Protein AF-0000000083550683 (afdb_homodimer)

Structure (mmCIF, N/CA/C/O backbone):
data_AF-0000000083550683-model_v1
#
loop_
_entity.id
_entity.type
_entity.pdbx_description
1 polymer Antitoxin
#
loop_
_atom_site.group_PDB
_atom_site.id
_atom_site.type_symbol
_atom_site.label_atom_id
_atom_site.label_alt_id
_atom_site.label_comp_id
_atom_site.label_asym_id
_atom_site.label_entity_id
_atom_site.label_seq_id
_atom_site.pdbx_PDB_ins_code
_atom_site.Cartn_x
_atom_site.Cartn_y
_atom_site.Cartn_z
_atom_site.occupancy
_atom_site.B_iso_or_equiv
_atom_site.auth_seq_id
_atom_site.auth_comp_id
_atom_site.auth_asym_id
_atom_site.auth_atom_id
_atom_site.pdbx_PDB_model_num
ATOM 1 N N . MET A 1 1 ? 46.938 12.016 36.875 1 35.16 1 MET A N 1
ATOM 2 C CA . MET A 1 1 ? 46.5 12.117 35.469 1 35.16 1 MET A CA 1
ATOM 3 C C . MET A 1 1 ? 45.281 11.242 35.219 1 35.16 1 MET A C 1
ATOM 5 O O . MET A 1 1 ? 45.375 10.016 35.25 1 35.16 1 MET A O 1
ATOM 9 N N . ALA A 1 2 ? 44.062 11.695 35.656 1 41.41 2 ALA A N 1
ATOM 10 C CA . ALA A 1 2 ? 42.75 11.008 35.656 1 41.41 2 ALA A CA 1
ATOM 11 C C . ALA A 1 2 ? 42.312 10.633 34.25 1 41.41 2 ALA A C 1
ATOM 13 O O . ALA A 1 2 ? 42.5 11.422 33.312 1 41.41 2 ALA A O 1
ATOM 14 N N . LEU A 1 3 ? 42.219 9.336 33.906 1 38.66 3 LEU A N 1
ATOM 15 C CA . LEU A 1 3 ? 41.688 8.688 32.719 1 38.66 3 LEU A CA 1
ATOM 16 C C . LEU A 1 3 ? 40.25 9.109 32.438 1 38.66 3 LEU A C 1
ATOM 18 O O . LEU A 1 3 ? 39.375 8.859 33.25 1 38.66 3 LEU A O 1
ATOM 22 N N . ALA A 1 4 ? 40.125 10.242 31.75 1 41.97 4 ALA A N 1
ATOM 23 C CA . ALA A 1 4 ? 38.75 10.57 31.312 1 41.97 4 ALA A CA 1
ATOM 24 C C . ALA A 1 4 ? 38.156 9.406 30.516 1 41.97 4 ALA A C 1
ATOM 26 O O . ALA A 1 4 ? 38.75 8.914 29.562 1 41.97 4 ALA A O 1
ATOM 27 N N . SER A 1 5 ? 37.406 8.5 31.188 1 40.19 5 SER A N 1
ATOM 28 C CA . SER A 1 5 ? 36.594 7.484 30.5 1 40.19 5 SER A CA 1
ATOM 29 C C . SER A 1 5 ? 35.75 8.102 29.391 1 40.19 5 SER A C 1
ATOM 31 O O . SER A 1 5 ? 35.031 9.055 29.625 1 40.19 5 SER A O 1
ATOM 33 N N . SER A 1 6 ? 36.25 8.031 28.188 1 41.88 6 SER A N 1
ATOM 34 C CA . SER A 1 6 ? 35.469 8.32 27 1 41.88 6 SER A CA 1
ATOM 35 C C . SER A 1 6 ? 34.125 7.594 27.031 1 41.88 6 SER A C 1
ATOM 37 O O . SER A 1 6 ? 34.094 6.367 27.094 1 41.88 6 SER A O 1
ATOM 39 N N . LYS A 1 7 ? 33.125 8.203 27.703 1 41.25 7 LYS A N 1
ATOM 40 C CA . LYS A 1 7 ? 31.781 7.723 27.406 1 41.25 7 LYS A CA 1
ATOM 41 C C . LYS A 1 7 ? 31.578 7.535 25.906 1 41.25 7 LYS A C 1
ATOM 43 O O . LYS A 1 7 ? 31.672 8.492 25.141 1 41.25 7 LYS A O 1
ATOM 48 N N . SER A 1 8 ? 31.953 6.34 25.422 1 37.38 8 SER A N 1
ATOM 49 C CA . SER A 1 8 ? 31.438 5.961 24.109 1 37.38 8 SER A CA 1
ATOM 50 C C . SER A 1 8 ? 29.938 6.277 24 1 37.38 8 SER A C 1
ATOM 52 O O . SER A 1 8 ? 29.125 5.73 24.75 1 37.38 8 SER A O 1
ATOM 54 N N . GLY A 1 9 ? 29.625 7.504 23.719 1 32.59 9 GLY A N 1
ATOM 55 C CA . GLY A 1 9 ? 28.266 7.75 23.25 1 32.59 9 GLY A CA 1
ATOM 56 C C . GLY A 1 9 ? 27.781 6.711 22.266 1 32.59 9 GLY A C 1
ATOM 57 O O . GLY A 1 9 ? 28.297 6.617 21.156 1 32.59 9 GLY A O 1
ATOM 58 N N . THR A 1 10 ? 27.406 5.523 22.781 1 34.38 10 THR A N 1
ATOM 59 C CA . THR A 1 10 ? 26.547 4.68 21.953 1 34.38 10 THR A CA 1
ATOM 60 C C . THR A 1 10 ? 25.562 5.531 21.172 1 34.38 10 THR A C 1
ATOM 62 O O . THR A 1 10 ? 24.625 6.094 21.75 1 34.38 10 THR A O 1
ATOM 65 N N . ASN A 1 11 ? 26 6.332 20.266 1 35.38 11 ASN A N 1
ATOM 66 C CA . ASN A 1 11 ? 25.141 6.895 19.25 1 35.38 11 ASN A CA 1
ATOM 67 C C . ASN A 1 11 ? 24.031 5.918 18.844 1 35.38 11 ASN A C 1
ATOM 69 O O . ASN A 1 11 ? 24.328 4.785 18.453 1 35.38 11 ASN A O 1
ATOM 73 N N . LYS A 1 12 ? 22.875 6.055 19.5 1 35.62 12 LYS A N 1
ATOM 74 C CA . LYS A 1 12 ? 21.594 5.457 19.141 1 35.62 12 LYS A CA 1
ATOM 75 C C . LYS A 1 12 ? 21.453 5.363 17.625 1 35.62 12 LYS A C 1
ATOM 77 O O . LYS A 1 12 ? 20.781 6.203 17 1 35.62 12 LYS A O 1
ATOM 82 N N . THR A 1 13 ? 22.5 5.082 16.938 1 38.19 13 THR A N 1
ATOM 83 C CA . THR A 1 13 ? 22.328 4.609 15.57 1 38.19 13 THR A CA 1
ATOM 84 C C . THR A 1 13 ? 21.281 3.51 15.5 1 38.19 13 THR A C 1
ATOM 86 O O . THR A 1 13 ? 21.047 2.928 14.438 1 38.19 13 THR A O 1
ATOM 89 N N . THR A 1 14 ? 20.969 3.021 16.641 1 37.47 14 THR A N 1
ATOM 90 C CA . THR A 1 14 ? 19.938 1.987 16.578 1 37.47 14 THR A CA 1
ATOM 91 C C . THR A 1 14 ? 18.656 2.533 15.945 1 37.47 14 THR A C 1
ATOM 93 O O . THR A 1 14 ? 17.844 1.771 15.43 1 37.47 14 THR A O 1
ATOM 96 N N . GLY A 1 15 ? 18.266 3.654 16.281 1 39.06 15 GLY A N 1
ATOM 97 C CA . GLY A 1 15 ? 17.031 4.254 15.812 1 39.06 15 GLY A CA 1
ATOM 98 C C . GLY A 1 15 ? 16.906 4.254 14.297 1 39.06 15 GLY A C 1
ATOM 99 O O . GLY A 1 15 ? 15.82 4.02 13.766 1 39.06 15 GLY A O 1
ATOM 100 N N . ALA A 1 16 ? 18.016 4.684 13.664 1 40.75 16 ALA A N 1
ATOM 101 C CA . ALA A 1 16 ? 18.094 4.645 12.211 1 40.75 16 ALA A CA 1
ATOM 102 C C . ALA A 1 16 ? 18.094 3.207 11.695 1 40.75 16 ALA A C 1
ATOM 104 O O . ALA A 1 16 ? 17.594 2.926 10.609 1 40.75 16 ALA A O 1
ATOM 105 N N . ALA A 1 17 ? 18.688 2.32 12.578 1 43.06 17 ALA A N 1
ATOM 106 C CA . ALA A 1 17 ? 18.906 0.949 12.125 1 43.06 17 ALA A CA 1
ATOM 107 C C . ALA A 1 17 ? 17.594 0.204 11.961 1 43.06 17 ALA A C 1
ATOM 109 O O . ALA A 1 17 ? 17.438 -0.61 11.047 1 43.06 17 ALA A O 1
ATOM 110 N N . GLY A 1 18 ? 16.578 0.274 12.938 1 47.22 18 GLY A N 1
ATOM 111 C CA . GLY A 1 18 ? 15.266 -0.354 12.922 1 47.22 18 GLY A CA 1
ATOM 112 C C . GLY A 1 18 ? 14.375 0.157 11.812 1 47.22 18 GLY A C 1
ATOM 113 O O . GLY A 1 18 ? 13.562 -0.595 11.266 1 47.22 18 GLY A O 1
ATOM 114 N N . LYS A 1 19 ? 14.188 1.641 11.82 1 52.03 19 LYS A N 1
ATOM 115 C CA . LYS A 1 19 ? 13.539 2.359 10.734 1 52.03 19 LYS A CA 1
ATOM 116 C C . LYS A 1 19 ? 13.82 1.697 9.383 1 52.03 19 LYS A C 1
ATOM 118 O O . LYS A 1 19 ? 12.93 1.569 8.547 1 52.03 19 LYS A O 1
ATOM 123 N N . ASN A 1 20 ? 15 0.938 9.461 1 73.88 20 ASN A N 1
ATOM 124 C CA . ASN A 1 20 ? 15.648 0.649 8.188 1 73.88 20 ASN A CA 1
ATOM 125 C C . ASN A 1 20 ? 15.414 -0.796 7.754 1 73.88 20 ASN A C 1
ATOM 127 O O . ASN A 1 20 ? 15.562 -1.127 6.578 1 73.88 20 ASN A O 1
ATOM 131 N N . ARG A 1 21 ? 14.578 -1.381 8.852 1 84.81 21 ARG A N 1
ATOM 132 C CA . ARG A 1 21 ? 14.516 -2.779 8.445 1 84.81 21 ARG A CA 1
ATOM 133 C C . ARG A 1 21 ? 13.359 -3.012 7.477 1 84.81 21 ARG A C 1
ATOM 135 O O . ARG A 1 21 ? 13.492 -3.771 6.516 1 84.81 21 ARG A O 1
ATOM 142 N N . GLY A 1 22 ? 12.219 -2.342 7.805 1 93.25 22 GLY A N 1
ATOM 143 C CA . GLY A 1 22 ? 11.086 -2.494 6.906 1 93.25 22 GLY A CA 1
ATOM 144 C C . GLY A 1 22 ? 11.344 -1.941 5.52 1 93.25 22 GLY A C 1
ATOM 145 O O . GLY A 1 22 ? 10.961 -2.553 4.52 1 93.25 22 GLY A O 1
ATOM 146 N N . ILE A 1 23 ? 12.031 -0.911 5.516 1 94.25 23 ILE A N 1
ATOM 147 C CA . ILE A 1 23 ? 12.352 -0.258 4.25 1 94.25 23 ILE A CA 1
ATOM 148 C C . ILE A 1 23 ? 13.359 -1.105 3.475 1 94.25 23 ILE A C 1
ATOM 150 O O . ILE A 1 23 ? 13.203 -1.312 2.268 1 94.25 23 ILE A O 1
ATOM 154 N N . ALA A 1 24 ? 14.305 -1.594 4.164 1 93.94 24 ALA A N 1
ATOM 155 C CA . ALA A 1 24 ? 15.305 -2.457 3.531 1 93.94 24 ALA A CA 1
ATOM 156 C C . ALA A 1 24 ? 14.648 -3.711 2.957 1 93.94 24 ALA A C 1
ATOM 158 O O . ALA A 1 24 ? 14.984 -4.141 1.85 1 93.94 24 ALA A O 1
ATOM 159 N N . ARG A 1 25 ? 13.812 -4.238 3.729 1 96.06 25 ARG A N 1
ATOM 160 C CA . ARG A 1 25 ? 13.086 -5.422 3.266 1 96.06 25 ARG A CA 1
ATOM 161 C C . ARG A 1 25 ? 12.234 -5.098 2.047 1 96.06 25 ARG A C 1
ATOM 163 O O . ARG A 1 25 ? 12.18 -5.879 1.093 1 96.06 25 ARG A O 1
ATOM 170 N N . LEU A 1 26 ? 11.594 -4.008 2.082 1 95.12 26 LEU A N 1
ATOM 171 C CA . LEU A 1 26 ? 10.797 -3.562 0.946 1 95.12 26 LEU A CA 1
ATOM 172 C C . LEU A 1 26 ? 11.656 -3.449 -0.31 1 95.12 26 LEU A C 1
ATOM 174 O O . LEU A 1 26 ? 11.289 -3.979 -1.363 1 95.12 26 LEU A O 1
ATOM 178 N N . GLU A 1 27 ? 12.742 -2.857 -0.196 1 92.25 27 GLU A N 1
ATOM 179 C CA . GLU A 1 27 ? 13.664 -2.695 -1.313 1 92.25 27 GLU A CA 1
ATOM 180 C C . GLU A 1 27 ? 14.133 -4.047 -1.847 1 92.25 27 GLU A C 1
ATOM 182 O O . GLU A 1 27 ? 14.211 -4.25 -3.061 1 92.25 27 GLU A O 1
ATOM 187 N N . GLY A 1 28 ? 14.414 -4.914 -0.947 1 92 28 GLY A N 1
ATOM 188 C CA . GLY A 1 28 ? 14.805 -6.258 -1.337 1 92 28 GLY A CA 1
ATOM 189 C C . GLY A 1 28 ? 13.727 -7 -2.1 1 92 28 GLY A C 1
ATOM 190 O O . GLY A 1 28 ? 14 -7.648 -3.109 1 92 28 GLY A O 1
ATOM 191 N N . LEU A 1 29 ? 12.539 -6.902 -1.648 1 93.19 29 LEU A N 1
ATOM 192 C CA . LEU A 1 29 ? 11.414 -7.566 -2.295 1 93.19 29 LEU A CA 1
ATOM 193 C C . LEU A 1 29 ? 11.156 -6.98 -3.68 1 93.19 29 LEU A C 1
ATOM 195 O O . LEU A 1 29 ? 10.922 -7.719 -4.637 1 93.19 29 LEU A O 1
ATOM 199 N N . VAL A 1 30 ? 11.266 -5.684 -3.771 1 92.25 30 VAL A N 1
ATOM 200 C CA . VAL A 1 30 ? 11.062 -5 -5.047 1 92.25 30 VAL A CA 1
ATOM 201 C C . VAL A 1 30 ? 12.133 -5.43 -6.043 1 92.25 30 VAL A C 1
ATOM 203 O O . VAL A 1 30 ? 11.836 -5.695 -7.211 1 92.25 30 VAL A O 1
ATOM 206 N N . ARG A 1 31 ? 13.297 -5.559 -5.621 1 89.81 31 ARG A N 1
ATOM 207 C CA . ARG A 1 31 ? 14.383 -6.031 -6.477 1 89.81 31 ARG A CA 1
ATOM 208 C C . ARG A 1 31 ? 14.125 -7.453 -6.961 1 89.81 31 ARG A C 1
ATOM 210 O O . ARG A 1 31 ? 14.367 -7.77 -8.125 1 89.81 31 ARG A O 1
ATOM 217 N N . SER A 1 32 ? 13.633 -8.219 -6.102 1 87.81 32 SER A N 1
ATOM 218 C CA . SER A 1 32 ? 13.328 -9.602 -6.453 1 87.81 32 SER A CA 1
ATOM 219 C C . SER A 1 32 ? 12.219 -9.672 -7.496 1 87.81 32 SER A C 1
ATOM 221 O O . SER A 1 32 ? 12.242 -10.531 -8.383 1 87.81 32 SER A O 1
ATOM 223 N N . LEU A 1 33 ? 11.258 -8.836 -7.402 1 86.38 33 LEU A N 1
ATOM 224 C CA . LEU A 1 33 ? 10.133 -8.797 -8.328 1 86.38 33 LEU A CA 1
ATOM 225 C C . LEU A 1 33 ? 10.562 -8.242 -9.68 1 86.38 33 LEU A C 1
ATOM 227 O O . LEU A 1 33 ? 10 -8.617 -10.719 1 86.38 33 LEU A O 1
ATOM 231 N N . SER A 1 34 ? 11.398 -7.297 -9.758 1 81.31 34 SER A N 1
ATOM 232 C CA . SER A 1 34 ? 11.875 -6.664 -10.984 1 81.31 34 SER A CA 1
ATOM 233 C C . SER A 1 34 ? 12.609 -7.66 -11.875 1 81.31 34 SER A C 1
ATOM 235 O O . SER A 1 34 ? 12.617 -7.523 -13.094 1 81.31 34 SER A O 1
ATOM 237 N N . GLY A 1 35 ? 13.25 -8.484 -11.289 1 70.19 35 GLY A N 1
ATOM 238 C CA . GLY A 1 35 ? 13.898 -9.516 -12.086 1 70.19 35 GLY A CA 1
ATOM 239 C C . GLY A 1 35 ? 12.922 -10.336 -12.914 1 70.19 35 GLY A C 1
ATOM 240 O O . GLY A 1 35 ? 13.305 -10.945 -13.906 1 70.19 35 GLY A O 1
ATOM 241 N N . GLY A 1 36 ? 11.672 -10.211 -12.656 1 61.5 36 GLY A N 1
ATOM 242 C CA . GLY A 1 36 ? 10.672 -10.984 -13.375 1 61.5 36 GLY A CA 1
ATOM 243 C C . GLY A 1 36 ? 9.891 -10.172 -14.383 1 61.5 36 GLY A C 1
ATOM 244 O O . GLY A 1 36 ? 9 -10.688 -15.055 1 61.5 36 GLY A O 1
ATOM 245 N N . GLY A 1 37 ? 10.297 -8.914 -14.719 1 60 37 GLY A N 1
ATOM 246 C CA . GLY A 1 37 ? 9.789 -8.055 -15.781 1 60 37 GLY A CA 1
ATOM 247 C C . GLY A 1 37 ? 8.414 -7.496 -15.484 1 60 37 GLY A C 1
ATOM 248 O O . GLY A 1 37 ? 7.723 -7.023 -16.391 1 60 37 GLY A O 1
ATOM 249 N N . GLY A 1 38 ? 7.934 -7.379 -14.195 1 62.16 38 GLY A N 1
ATOM 250 C CA . GLY A 1 38 ? 6.539 -6.988 -14.055 1 62.16 38 GLY A CA 1
ATOM 251 C C . GLY A 1 38 ? 6.359 -5.523 -13.703 1 62.16 38 GLY A C 1
ATOM 252 O O . GLY A 1 38 ? 7.281 -4.887 -13.18 1 62.16 38 GLY A O 1
ATOM 253 N N . SER A 1 39 ? 5.375 -4.715 -14.297 1 66.31 39 SER A N 1
ATOM 254 C CA . SER A 1 39 ? 5.012 -3.318 -14.102 1 66.31 39 SER A CA 1
ATOM 255 C C . SER A 1 39 ? 4.953 -2.963 -12.617 1 66.31 39 SER A C 1
ATOM 257 O O . SER A 1 39 ? 5.281 -1.841 -12.234 1 66.31 39 SER A O 1
ATOM 259 N N . ILE A 1 40 ? 4.594 -3.814 -11.742 1 72.44 40 ILE A N 1
ATOM 260 C CA . ILE A 1 40 ? 4.461 -3.59 -10.305 1 72.44 40 ILE A CA 1
ATOM 261 C C . ILE A 1 40 ? 5.824 -3.227 -9.719 1 72.44 40 ILE A C 1
ATOM 263 O O . ILE A 1 40 ? 5.941 -2.254 -8.969 1 72.44 40 ILE A O 1
ATOM 267 N N . SER A 1 41 ? 6.762 -3.848 -10.234 1 81.06 41 SER A N 1
ATOM 268 C CA . SER A 1 41 ? 8.125 -3.631 -9.742 1 81.06 41 SER A CA 1
ATOM 269 C C . SER A 1 41 ? 8.641 -2.254 -10.148 1 81.06 41 SER A C 1
ATOM 271 O O . SER A 1 41 ? 9.344 -1.6 -9.383 1 81.06 41 SER A O 1
ATOM 273 N N . THR A 1 42 ? 8.094 -1.788 -11.258 1 90.12 42 THR A N 1
ATOM 274 C CA . THR A 1 42 ? 8.609 -0.513 -11.742 1 90.12 42 THR A CA 1
ATOM 275 C C . THR A 1 42 ? 8.211 0.625 -10.812 1 90.12 42 THR A C 1
ATOM 277 O O . THR A 1 42 ? 9.047 1.439 -10.414 1 90.12 42 THR A O 1
ATOM 280 N N . TYR A 1 43 ? 7.004 0.752 -10.461 1 94.19 43 TYR A N 1
ATOM 281 C CA . TYR A 1 43 ? 6.523 1.806 -9.57 1 94.19 43 TYR A CA 1
ATOM 282 C C . TYR A 1 43 ? 7.223 1.738 -8.219 1 94.19 43 TYR A C 1
ATOM 284 O O . TYR A 1 43 ? 7.734 2.746 -7.723 1 94.19 43 TYR A O 1
ATOM 292 N N . PHE A 1 44 ? 7.363 0.63 -7.637 1 94.06 44 PHE A N 1
ATOM 293 C CA . PHE A 1 44 ? 7.91 0.482 -6.293 1 94.06 44 PHE A CA 1
ATOM 294 C C . PHE A 1 44 ? 9.43 0.604 -6.309 1 94.06 44 PHE A C 1
ATOM 296 O O . PHE A 1 44 ? 10.047 0.865 -5.273 1 94.06 44 PHE A O 1
ATOM 303 N N . SER A 1 45 ? 9.984 0.425 -7.422 1 93.12 45 SER A N 1
ATOM 304 C CA . SER A 1 45 ? 11.43 0.527 -7.535 1 93.12 45 SER A CA 1
ATOM 305 C C . SER A 1 45 ? 11.883 1.984 -7.559 1 93.12 45 SER A C 1
ATOM 307 O O . SER A 1 45 ? 13.07 2.273 -7.406 1 93.12 45 SER A O 1
ATOM 309 N N . ARG A 1 46 ? 11.008 2.873 -7.637 1 94.38 46 ARG A N 1
ATOM 310 C CA . ARG A 1 46 ? 11.336 4.285 -7.805 1 94.38 46 ARG A CA 1
ATOM 311 C C . ARG A 1 46 ? 11.57 4.957 -6.457 1 94.38 46 ARG A C 1
ATOM 313 O O . ARG A 1 46 ? 11.898 6.145 -6.395 1 94.38 46 ARG A O 1
ATOM 320 N N . ILE A 1 47 ? 11.445 4.242 -5.426 1 93.5 47 ILE A N 1
ATOM 321 C CA . ILE A 1 47 ? 11.617 4.816 -4.098 1 93.5 47 ILE A CA 1
ATOM 322 C C . ILE A 1 47 ? 13.039 5.367 -3.959 1 93.5 47 ILE A C 1
ATOM 324 O O . ILE A 1 47 ? 14.016 4.66 -4.223 1 93.5 47 ILE A O 1
ATOM 328 N N . SER A 1 48 ? 13.141 6.648 -3.584 1 93.25 48 SER A N 1
ATOM 329 C CA . SER A 1 48 ? 14.422 7.293 -3.291 1 93.25 48 SER A CA 1
ATOM 330 C C . SER A 1 48 ? 14.445 7.844 -1.868 1 93.25 48 SER A C 1
ATOM 332 O O . SER A 1 48 ? 13.453 7.754 -1.144 1 93.25 48 SER A O 1
ATOM 334 N N . GLU A 1 49 ? 15.57 8.398 -1.481 1 93.25 49 GLU A N 1
ATOM 335 C CA . GLU A 1 49 ? 15.727 8.953 -0.137 1 93.25 49 GLU A CA 1
ATOM 336 C C . GLU A 1 49 ? 14.766 10.117 0.095 1 93.25 49 GLU A C 1
ATOM 338 O O . GLU A 1 49 ? 14.305 10.328 1.217 1 93.25 49 GLU A O 1
ATOM 343 N N . GLU A 1 50 ? 14.469 10.828 -0.972 1 94.38 50 GLU A N 1
ATOM 344 C CA . GLU A 1 50 ? 13.586 11.984 -0.871 1 94.38 50 GLU A CA 1
ATOM 345 C C . GLU A 1 50 ? 12.148 11.555 -0.591 1 94.38 50 GLU A C 1
ATOM 347 O O . GLU A 1 50 ? 11.32 12.367 -0.18 1 94.38 50 GLU A O 1
ATOM 352 N N . ASP A 1 51 ? 11.922 10.281 -0.806 1 96.12 51 ASP A N 1
ATOM 353 C CA . ASP A 1 51 ? 10.562 9.773 -0.625 1 96.12 51 ASP A CA 1
ATOM 354 C C . ASP A 1 51 ? 10.359 9.266 0.801 1 96.12 51 ASP A C 1
ATOM 356 O O . ASP A 1 51 ? 9.266 8.805 1.146 1 96.12 51 ASP A O 1
ATOM 360 N N . ILE A 1 52 ? 11.375 9.281 1.569 1 95.81 52 ILE A N 1
ATOM 361 C CA . ILE A 1 52 ? 11.328 8.852 2.963 1 95.81 52 ILE A CA 1
ATOM 362 C C . ILE A 1 52 ? 11.352 10.078 3.879 1 95.81 52 ILE A C 1
ATOM 364 O O . ILE A 1 52 ? 12.273 10.891 3.822 1 95.81 52 ILE A O 1
ATOM 368 N N . ALA A 1 53 ? 10.328 10.234 4.672 1 96.44 53 ALA A N 1
ATOM 369 C CA . ALA A 1 53 ? 10.242 11.414 5.527 1 96.44 53 ALA A CA 1
ATOM 370 C C . ALA A 1 53 ? 9.586 11.07 6.867 1 96.44 53 ALA A C 1
ATOM 372 O O . ALA A 1 53 ? 8.891 10.062 6.984 1 96.44 53 ALA A O 1
ATOM 373 N N . THR A 1 54 ? 9.812 11.891 7.816 1 95.5 54 THR A N 1
ATOM 374 C CA . THR A 1 54 ? 9.203 11.719 9.133 1 95.5 54 THR A CA 1
ATOM 375 C C . THR A 1 54 ? 7.711 12.031 9.078 1 95.5 54 THR A C 1
ATOM 377 O O . THR A 1 54 ? 7.254 12.742 8.18 1 95.5 54 THR A O 1
ATOM 380 N N . SER A 1 55 ? 7 11.562 10.062 1 96 55 SER A N 1
ATOM 381 C CA . SER A 1 55 ? 5.562 11.789 10.133 1 96 55 SER A CA 1
ATOM 382 C C . SER A 1 55 ? 5.238 13.281 10.203 1 96 55 SER A C 1
ATOM 384 O O . SER A 1 55 ? 4.273 13.742 9.594 1 96 55 SER A O 1
ATOM 386 N N . VAL A 1 56 ? 6.043 14.086 10.922 1 94.88 56 VAL A N 1
ATOM 387 C CA . VAL A 1 56 ? 5.824 15.516 11.055 1 94.88 56 VAL A CA 1
ATOM 388 C C . VAL A 1 56 ? 6.008 16.188 9.695 1 94.88 56 VAL A C 1
ATOM 390 O O . VAL A 1 56 ? 5.18 17 9.281 1 94.88 56 VAL A O 1
ATOM 393 N N . SER A 1 57 ? 7.055 15.812 9.008 1 96.12 57 SER A N 1
ATOM 394 C CA . SER A 1 57 ? 7.344 16.391 7.703 1 96.12 57 SER A CA 1
ATOM 395 C C . SER A 1 57 ? 6.254 16.062 6.695 1 96.12 57 SER A C 1
ATOM 397 O O . SER A 1 57 ? 5.824 16.922 5.922 1 96.12 57 SER A O 1
ATOM 399 N N . VAL A 1 58 ? 5.789 14.812 6.711 1 97.5 58 VAL A N 1
ATOM 400 C CA . VAL A 1 58 ? 4.75 14.383 5.781 1 97.5 58 VAL A CA 1
ATOM 401 C C . VAL A 1 58 ? 3.443 15.109 6.09 1 97.5 58 VAL A C 1
ATOM 403 O O . VAL A 1 58 ? 2.768 15.602 5.184 1 97.5 58 VAL A O 1
ATOM 406 N N . LYS A 1 59 ? 3.096 15.234 7.348 1 97.5 59 LYS A N 1
ATOM 407 C CA . LYS A 1 59 ? 1.879 15.938 7.746 1 97.5 59 LYS A CA 1
ATOM 408 C C . LYS A 1 59 ? 1.89 17.375 7.25 1 97.5 59 LYS A C 1
ATOM 410 O O . LYS A 1 59 ? 0.886 17.875 6.73 1 97.5 59 LYS A O 1
ATOM 415 N N . ASN A 1 60 ? 2.971 18.047 7.355 1 96.44 60 ASN A N 1
ATOM 416 C CA . ASN A 1 60 ? 3.092 19.469 7 1 96.44 60 ASN A CA 1
ATOM 417 C C . ASN A 1 60 ? 3.02 19.672 5.492 1 96.44 60 ASN A C 1
ATOM 419 O O . ASN A 1 60 ? 2.654 20.75 5.027 1 96.44 60 ASN A O 1
ATOM 423 N N . ALA A 1 61 ? 3.406 18.672 4.727 1 97.44 61 ALA A N 1
ATOM 424 C CA . ALA A 1 61 ? 3.373 18.75 3.27 1 97.44 61 ALA A CA 1
ATOM 425 C C . ALA A 1 61 ? 2.477 17.656 2.688 1 97.44 61 ALA A C 1
ATOM 427 O O . ALA A 1 61 ? 2.809 17.047 1.663 1 97.44 61 ALA A O 1
ATOM 428 N N . PHE A 1 62 ? 1.361 17.438 3.334 1 97.69 62 PHE A N 1
ATOM 429 C CA . PHE A 1 62 ? 0.583 16.234 3.066 1 97.69 62 PHE A CA 1
ATOM 430 C C . PHE A 1 62 ? 0.076 16.234 1.63 1 97.69 62 PHE A C 1
ATOM 432 O O . PHE A 1 62 ? 0.208 15.227 0.926 1 97.69 62 PHE A O 1
ATOM 439 N N . SER A 1 63 ? -0.46 17.297 1.186 1 94.81 63 SER A N 1
ATOM 440 C CA . SER A 1 63 ? -0.991 17.375 -0.172 1 94.81 63 SER A CA 1
ATOM 441 C C . SER A 1 63 ? 0.105 17.156 -1.207 1 94.81 63 SER A C 1
ATOM 443 O O . SER A 1 63 ? -0.096 16.422 -2.182 1 94.81 63 SER A O 1
ATOM 445 N N . ALA A 1 64 ? 1.246 17.734 -1.008 1 96.25 64 ALA A N 1
ATOM 446 C CA . ALA A 1 64 ? 2.369 17.578 -1.926 1 96.25 64 ALA A CA 1
ATOM 447 C C . ALA A 1 64 ? 2.875 16.141 -1.922 1 96.25 64 ALA A C 1
ATOM 449 O O . ALA A 1 64 ? 3.221 15.594 -2.973 1 96.25 64 ALA A O 1
ATOM 450 N N . ARG A 1 65 ? 2.908 15.516 -0.777 1 97.88 65 ARG A N 1
ATOM 451 C CA . ARG A 1 65 ? 3.371 14.141 -0.642 1 97.88 65 ARG A CA 1
ATOM 452 C C . ARG A 1 65 ? 2.414 13.172 -1.331 1 97.88 65 ARG A C 1
ATOM 454 O O . ARG A 1 65 ? 2.85 12.188 -1.942 1 97.88 65 ARG A O 1
ATOM 461 N N . LEU A 1 66 ? 1.115 13.43 -1.217 1 97.62 66 LEU A N 1
ATOM 462 C CA . LEU A 1 66 ? 0.15 12.609 -1.943 1 97.62 66 LEU A CA 1
ATOM 463 C C . LEU A 1 66 ? 0.386 12.695 -3.447 1 97.62 66 LEU A C 1
ATOM 465 O O . LEU A 1 66 ? 0.426 11.672 -4.133 1 97.62 66 LEU A O 1
ATOM 469 N N . LYS A 1 67 ? 0.599 13.898 -3.936 1 95.31 67 LYS A N 1
ATOM 470 C CA . LYS A 1 67 ? 0.853 14.07 -5.363 1 95.31 67 LYS A CA 1
ATOM 471 C C . LYS A 1 67 ? 2.133 13.359 -5.785 1 95.31 67 LYS A C 1
ATOM 473 O O . LYS A 1 67 ? 2.166 12.703 -6.832 1 95.31 67 LYS A O 1
ATOM 478 N N . GLN A 1 68 ? 3.16 13.445 -4.992 1 97 68 GLN A N 1
ATOM 479 C CA . GLN A 1 68 ? 4.438 12.805 -5.273 1 97 68 GLN A CA 1
ATOM 480 C C . GLN A 1 68 ? 4.305 11.281 -5.266 1 97 68 GLN A C 1
ATOM 482 O O . GLN A 1 68 ? 5.051 10.586 -5.953 1 97 68 GLN A O 1
ATOM 487 N N . SER A 1 69 ? 3.367 10.789 -4.512 1 97.81 69 SER A N 1
ATOM 488 C CA . SER A 1 69 ? 3.176 9.344 -4.426 1 97.81 69 SER A CA 1
ATOM 489 C C . SER A 1 69 ? 2.727 8.766 -5.766 1 97.81 69 SER A C 1
ATOM 491 O O . SER A 1 69 ? 2.805 7.559 -5.98 1 97.81 69 SER A O 1
ATOM 493 N N . ARG A 1 70 ? 2.229 9.531 -6.684 1 96.31 70 ARG A N 1
ATOM 494 C CA . ARG A 1 70 ? 1.855 9.062 -8.016 1 96.31 70 ARG A CA 1
ATOM 495 C C . ARG A 1 70 ? 3.084 8.633 -8.812 1 96.31 70 ARG A C 1
ATOM 497 O O . ARG A 1 70 ? 2.984 7.812 -9.727 1 96.31 70 ARG A O 1
ATOM 504 N N . GLU A 1 71 ? 4.172 9.227 -8.375 1 96.06 71 GLU A N 1
ATOM 505 C CA . GLU A 1 71 ? 5.418 8.922 -9.07 1 96.06 71 GLU A CA 1
ATOM 506 C C . GLU A 1 71 ? 6.18 7.801 -8.359 1 96.06 71 GLU A C 1
ATOM 508 O O . GLU A 1 71 ? 6.766 6.934 -9.016 1 96.06 71 GLU A O 1
ATOM 513 N N . ALA A 1 72 ? 6.215 7.867 -7.109 1 96.75 72 ALA A N 1
ATOM 514 C CA . ALA A 1 72 ? 6.875 6.863 -6.281 1 96.75 72 ALA A CA 1
ATOM 515 C C . ALA A 1 72 ? 6.188 6.734 -4.922 1 96.75 72 ALA A C 1
ATOM 517 O O . ALA A 1 72 ? 5.68 7.719 -4.383 1 96.75 72 ALA A O 1
ATOM 518 N N . PRO A 1 73 ? 6.23 5.5 -4.418 1 97.81 73 PRO A N 1
ATOM 519 C CA . PRO A 1 73 ? 5.688 5.363 -3.064 1 97.81 73 PRO A CA 1
ATOM 520 C C . PRO A 1 73 ? 6.301 6.355 -2.078 1 97.81 73 PRO A C 1
ATOM 522 O O . PRO A 1 73 ? 7.5 6.637 -2.146 1 97.81 73 PRO A O 1
ATOM 525 N N . GLN A 1 74 ? 5.48 6.926 -1.191 1 98.44 74 GLN A N 1
ATOM 526 C CA . GLN A 1 74 ? 5.969 7.77 -0.104 1 98.44 74 GLN A CA 1
ATOM 527 C C . GLN A 1 74 ? 6.035 6.992 1.206 1 98.44 74 GLN A C 1
ATOM 529 O O . GLN A 1 74 ? 5.059 6.359 1.61 1 98.44 74 GLN A O 1
ATOM 534 N N . ILE A 1 75 ? 7.199 7.102 1.848 1 97.94 75 ILE A N 1
ATOM 535 C CA . ILE A 1 75 ? 7.418 6.363 3.086 1 97.94 75 ILE A CA 1
ATOM 536 C C . ILE A 1 75 ? 7.402 7.328 4.27 1 97.94 75 ILE A C 1
ATOM 538 O O . ILE A 1 75 ? 8.078 8.359 4.246 1 97.94 75 ILE A O 1
ATOM 542 N N . VAL A 1 76 ? 6.609 6.988 5.242 1 97.56 76 VAL A N 1
ATOM 543 C CA . VAL A 1 76 ? 6.48 7.773 6.465 1 97.56 76 VAL A CA 1
ATOM 544 C C . VAL A 1 76 ? 7.125 7.023 7.629 1 97.56 76 VAL A C 1
ATOM 546 O O . VAL A 1 76 ? 6.77 5.875 7.91 1 97.56 76 VAL A O 1
ATOM 549 N N . THR A 1 77 ? 8.047 7.68 8.25 1 95.69 77 THR A N 1
ATOM 550 C CA . THR A 1 77 ? 8.664 7.082 9.43 1 95.69 77 THR A CA 1
ATOM 551 C C . THR A 1 77 ? 8.164 7.754 10.703 1 95.69 77 THR A C 1
ATOM 553 O O . THR A 1 77 ? 8.039 8.977 10.758 1 95.69 77 THR A O 1
ATOM 556 N N . VAL A 1 78 ? 7.801 6.969 11.617 1 94.12 78 VAL A N 1
ATOM 557 C CA . VAL A 1 78 ? 7.41 7.441 12.945 1 94.12 78 VAL A CA 1
ATOM 558 C C . VAL A 1 78 ? 8.43 6.977 13.977 1 94.12 78 VAL A C 1
ATOM 560 O O . VAL A 1 78 ? 8.703 5.781 14.094 1 94.12 78 VAL A O 1
ATOM 563 N N . GLN A 1 79 ? 8.969 7.902 14.578 1 86.62 79 GLN A N 1
ATOM 564 C CA . GLN A 1 79 ? 9.984 7.605 15.586 1 86.62 79 GLN A CA 1
ATOM 565 C C . GLN A 1 79 ? 9.352 7.043 16.859 1 86.62 79 GLN A C 1
ATOM 567 O O . GLN A 1 79 ? 8.219 7.391 17.203 1 86.62 79 GLN A O 1
ATOM 572 N N . ALA A 1 80 ? 10.148 6.215 17.422 1 82.12 80 ALA A N 1
ATOM 573 C CA . ALA A 1 80 ? 9.711 5.629 18.688 1 82.12 80 ALA A CA 1
ATOM 574 C C . ALA A 1 80 ? 9.633 6.691 19.781 1 82.12 80 ALA A C 1
ATOM 576 O O . ALA A 1 80 ? 10.508 7.559 19.875 1 82.12 80 ALA A O 1
ATOM 577 N N . ARG A 1 81 ? 8.398 6.75 20.375 1 76.75 81 ARG A N 1
ATOM 578 C CA . ARG A 1 81 ? 8.266 7.633 21.531 1 76.75 81 ARG A CA 1
ATOM 579 C C . ARG A 1 81 ? 7.52 6.941 22.656 1 76.75 81 ARG A C 1
ATOM 581 O O . ARG A 1 81 ? 6.562 6.199 22.422 1 76.75 81 ARG A O 1
ATOM 588 N N . GLY A 1 82 ? 7.938 7.285 23.906 1 77.69 82 GLY A N 1
ATOM 589 C CA . GLY A 1 82 ? 7.211 6.895 25.094 1 77.69 82 GLY A CA 1
ATOM 590 C C . GLY A 1 82 ? 6.891 5.414 25.141 1 77.69 82 GLY A C 1
ATOM 591 O O . GLY A 1 82 ? 5.785 5.023 25.516 1 77.69 82 GLY A O 1
ATOM 592 N N . GLY A 1 83 ? 7.703 4.582 24.578 1 73.75 83 GLY A N 1
ATOM 593 C CA . GLY A 1 83 ? 7.441 3.152 24.656 1 73.75 83 GLY A CA 1
ATOM 594 C C . GLY A 1 83 ? 6.898 2.582 23.359 1 73.75 83 GLY A C 1
ATOM 595 O O . GLY A 1 83 ? 6.73 1.368 23.219 1 73.75 83 GLY A O 1
ATOM 596 N N . GLU A 1 84 ? 6.48 3.482 22.531 1 74.81 84 GLU A N 1
ATOM 597 C CA . GLU A 1 84 ? 6.043 3.008 21.219 1 74.81 84 GLU A CA 1
ATOM 598 C C . GLU A 1 84 ? 7.234 2.691 20.328 1 74.81 84 GLU A C 1
ATOM 600 O O . GLU A 1 84 ? 8.312 3.279 20.484 1 74.81 84 GLU A O 1
ATOM 605 N N . THR A 1 85 ? 6.984 1.684 19.531 1 81.44 85 THR A N 1
ATOM 606 C CA . THR A 1 85 ? 8.047 1.261 18.625 1 81.44 85 THR A CA 1
ATOM 607 C C . THR A 1 85 ? 8.039 2.1 17.344 1 81.44 85 THR A C 1
ATOM 609 O O . THR A 1 85 ? 7.008 2.666 16.969 1 81.44 85 THR A O 1
ATOM 612 N N . GLU A 1 86 ? 9.25 2.154 16.828 1 88.62 86 GLU A N 1
ATOM 613 C CA . GLU A 1 86 ? 9.367 2.785 15.516 1 88.62 86 GLU A CA 1
ATOM 614 C C . GLU A 1 86 ? 8.5 2.076 14.477 1 88.62 86 GLU A C 1
ATOM 616 O O . GLU A 1 86 ? 8.375 0.851 14.5 1 88.62 86 GLU A O 1
ATOM 621 N N . SER A 1 87 ? 7.848 2.873 13.75 1 92.56 87 SER A N 1
ATOM 622 C CA . SER A 1 87 ? 6.977 2.299 12.727 1 92.56 87 SER A CA 1
ATOM 623 C C . SER A 1 87 ? 7.156 3.008 11.391 1 92.56 87 SER A C 1
ATOM 625 O O . SER A 1 87 ? 7.574 4.164 11.344 1 92.56 87 SER A O 1
ATOM 627 N N . GLU A 1 88 ? 6.945 2.277 10.375 1 96.38 88 GLU A N 1
ATOM 628 C CA . GLU A 1 88 ? 7.027 2.785 9.008 1 96.38 88 GLU A CA 1
ATOM 629 C C . GLU A 1 88 ? 5.734 2.525 8.242 1 96.38 88 GLU A C 1
ATOM 631 O O . GLU A 1 88 ? 5.133 1.457 8.375 1 96.38 88 GLU A O 1
ATOM 636 N N . TYR A 1 89 ? 5.352 3.463 7.508 1 97.75 89 TYR A N 1
ATOM 637 C CA . TYR A 1 89 ? 4.145 3.369 6.691 1 97.75 89 TYR A CA 1
ATOM 638 C C . TYR A 1 89 ? 4.438 3.744 5.242 1 97.75 89 TYR A C 1
ATOM 640 O O . TYR A 1 89 ? 5.422 4.43 4.957 1 97.75 89 TYR A O 1
ATOM 648 N N . VAL A 1 90 ? 3.604 3.27 4.34 1 98.44 90 VAL A N 1
ATOM 649 C CA . VAL A 1 90 ? 3.727 3.613 2.926 1 98.44 90 VAL A CA 1
ATOM 650 C C . VAL A 1 90 ? 2.414 4.211 2.426 1 98.44 90 VAL A C 1
ATOM 652 O O . VAL A 1 90 ? 1.332 3.74 2.783 1 98.44 90 VAL A O 1
ATOM 655 N N . ILE A 1 91 ? 2.494 5.211 1.696 1 98.69 91 ILE A N 1
ATOM 656 C CA . ILE A 1 91 ? 1.382 5.844 0.996 1 98.69 91 ILE A CA 1
ATOM 657 C C . ILE A 1 91 ? 1.492 5.57 -0.502 1 98.69 91 ILE A C 1
ATOM 659 O O . ILE A 1 91 ? 2.508 5.887 -1.125 1 98.69 91 ILE A O 1
ATOM 663 N N . VAL A 1 92 ? 0.469 5.016 -1.062 1 98.06 92 VAL A N 1
ATOM 664 C CA . VAL A 1 92 ? 0.442 4.691 -2.484 1 98.06 92 VAL A CA 1
ATOM 665 C C . VAL A 1 92 ? -0.922 5.047 -3.07 1 98.06 92 VAL A C 1
ATOM 667 O O . VAL A 1 92 ? -1.939 4.984 -2.377 1 98.06 92 VAL A O 1
ATOM 670 N N . PRO A 1 93 ? -0.956 5.43 -4.359 1 97.75 93 PRO A N 1
ATOM 671 C CA . PRO A 1 93 ? -2.264 5.535 -5.012 1 97.75 93 PRO A CA 1
ATOM 672 C C . PRO A 1 93 ? -3.037 4.219 -4.996 1 97.75 93 PRO A C 1
ATOM 674 O O . PRO A 1 93 ? -2.447 3.148 -5.168 1 97.75 93 PRO A O 1
ATOM 677 N N . ILE A 1 94 ? -4.309 4.312 -4.844 1 97.25 94 ILE A N 1
ATOM 678 C CA . ILE A 1 94 ? -5.145 3.119 -4.773 1 97.25 94 ILE A CA 1
ATOM 679 C C . ILE A 1 94 ? -5.023 2.326 -6.07 1 97.25 94 ILE A C 1
ATOM 681 O O . ILE A 1 94 ? -5.074 1.095 -6.062 1 97.25 94 IL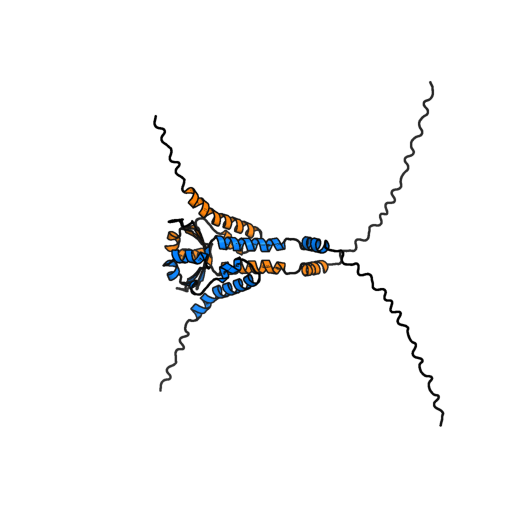E A O 1
ATOM 685 N N . GLU A 1 95 ? -4.84 3.021 -7.164 1 95 95 GLU A N 1
ATOM 686 C CA . GLU A 1 95 ? -4.691 2.352 -8.453 1 95 95 GLU A CA 1
ATOM 687 C C . GLU A 1 95 ? -3.461 1.447 -8.469 1 95 95 GLU A C 1
ATOM 689 O O . GLU A 1 95 ? -3.492 0.355 -9.031 1 95 95 GLU A O 1
ATOM 694 N N . GLU A 1 96 ? -2.43 1.839 -7.879 1 95.19 96 GLU A N 1
ATOM 695 C CA . GLU A 1 96 ? -1.222 1.022 -7.805 1 95.19 96 GLU A CA 1
ATOM 696 C C . GLU A 1 96 ? -1.423 -0.178 -6.887 1 95.19 96 GLU A C 1
ATOM 698 O O . GLU A 1 96 ? -0.921 -1.27 -7.164 1 95.19 96 GLU A O 1
ATOM 703 N N . MET A 1 97 ? -2.115 0.023 -5.793 1 95.31 97 MET A N 1
ATOM 704 C CA . MET A 1 97 ? -2.469 -1.08 -4.902 1 95.31 97 MET A CA 1
ATOM 705 C C . MET A 1 97 ? -3.336 -2.105 -5.625 1 95.31 97 MET A C 1
ATOM 707 O O . MET A 1 97 ? -3.111 -3.311 -5.504 1 95.31 97 MET A O 1
ATOM 711 N N . ASN A 1 98 ? -4.297 -1.618 -6.359 1 94.94 98 ASN A N 1
ATOM 712 C CA . ASN A 1 98 ? -5.148 -2.498 -7.152 1 94.94 98 ASN A CA 1
ATOM 713 C C . ASN A 1 98 ? -4.336 -3.324 -8.148 1 94.94 98 ASN A C 1
ATOM 715 O O . ASN A 1 98 ? -4.57 -4.523 -8.297 1 94.94 98 ASN A O 1
ATOM 719 N N . ARG A 1 99 ? -3.432 -2.717 -8.789 1 93.94 99 ARG A N 1
ATOM 720 C CA . ARG A 1 99 ? -2.574 -3.426 -9.734 1 93.94 99 ARG A CA 1
ATOM 721 C C . ARG A 1 99 ? -1.794 -4.535 -9.039 1 93.94 99 ARG A C 1
ATOM 723 O O . ARG A 1 99 ? -1.644 -5.633 -9.586 1 93.94 99 ARG A O 1
ATOM 730 N N . LEU A 1 100 ? -1.277 -4.234 -7.902 1 92.5 100 LEU A N 1
ATOM 731 C CA . LEU A 1 100 ? -0.526 -5.219 -7.129 1 92.5 100 LEU A CA 1
ATOM 732 C C . LEU A 1 100 ? -1.409 -6.402 -6.754 1 92.5 100 LEU A C 1
ATOM 734 O O . LEU A 1 100 ? -1 -7.555 -6.895 1 92.5 100 LEU A O 1
ATOM 738 N N . LEU A 1 101 ? -2.568 -6.133 -6.277 1 92.75 101 LEU A N 1
ATOM 739 C CA . LEU A 1 101 ? -3.49 -7.191 -5.871 1 92.75 101 LEU A CA 1
ATOM 740 C C . LEU A 1 101 ? -3.939 -8.008 -7.074 1 92.75 101 LEU A C 1
ATOM 742 O O . LEU A 1 101 ? -4.07 -9.234 -6.984 1 92.75 101 LEU A O 1
ATOM 746 N N . GLU A 1 102 ? -4.168 -7.348 -8.164 1 92.19 102 GLU A N 1
ATOM 747 C CA . GLU A 1 102 ? -4.523 -8.039 -9.398 1 92.19 102 GLU A CA 1
ATOM 748 C C . GLU A 1 102 ? -3.414 -8.984 -9.836 1 92.19 102 GLU A C 1
ATOM 750 O O . GLU A 1 102 ? -3.684 -10.133 -10.219 1 92.19 102 GLU A O 1
ATOM 755 N N . ALA A 1 103 ? -2.246 -8.484 -9.805 1 87.12 103 ALA A N 1
ATOM 756 C CA . ALA A 1 103 ? -1.099 -9.312 -10.164 1 87.12 103 ALA A CA 1
ATOM 757 C C . ALA A 1 103 ? -1.004 -10.547 -9.266 1 87.12 103 ALA A C 1
ATOM 759 O O . ALA A 1 103 ? -0.604 -11.617 -9.711 1 87.12 103 ALA A O 1
ATOM 760 N N . GLN A 1 104 ? -1.325 -10.383 -8.023 1 86.69 104 GLN A N 1
ATOM 761 C CA . GLN A 1 104 ? -1.321 -11.5 -7.09 1 86.69 104 GLN A CA 1
ATOM 762 C C . GLN A 1 104 ? -2.379 -12.539 -7.461 1 86.69 104 GLN A C 1
ATOM 764 O O . GLN A 1 104 ? -2.125 -13.742 -7.402 1 86.69 104 GLN A O 1
ATOM 769 N N . ILE A 1 105 ? -3.502 -12.078 -7.738 1 86.62 105 ILE A N 1
ATOM 770 C CA . ILE A 1 105 ? -4.59 -12.961 -8.141 1 86.62 105 ILE A CA 1
ATOM 771 C C . ILE A 1 105 ? -4.195 -13.727 -9.406 1 86.62 105 ILE A C 1
ATOM 773 O O . ILE A 1 105 ? -4.383 -14.938 -9.492 1 86.62 105 ILE A O 1
ATOM 777 N N . GLU A 1 106 ? -3.641 -13.055 -10.344 1 84.38 106 GLU A N 1
ATOM 778 C CA . GLU A 1 106 ? -3.205 -13.656 -11.602 1 84.38 106 GLU A CA 1
ATOM 779 C C . GLU A 1 106 ? -2.123 -14.711 -11.367 1 84.38 106 GLU A C 1
ATOM 781 O O . GLU A 1 106 ? -2.156 -15.789 -11.961 1 84.38 106 GLU A O 1
ATOM 786 N N . ALA A 1 107 ? -1.227 -14.422 -10.547 1 80.12 107 ALA A N 1
ATOM 787 C CA . ALA A 1 107 ? -0.133 -15.344 -10.25 1 80.12 107 ALA A CA 1
ATOM 788 C C . ALA A 1 107 ? -0.653 -16.609 -9.586 1 80.12 107 ALA A C 1
ATOM 790 O O . ALA A 1 107 ? -0.117 -17.703 -9.805 1 80.12 107 ALA A O 1
ATOM 791 N N . ARG A 1 108 ? -1.667 -16.547 -8.852 1 77.5 108 ARG A N 1
ATOM 792 C CA . ARG A 1 108 ? -2.248 -17.703 -8.164 1 77.5 108 ARG A CA 1
ATOM 793 C C . ARG A 1 108 ? -3.092 -18.531 -9.125 1 77.5 108 ARG A C 1
ATOM 795 O O . ARG A 1 108 ? -3.225 -19.75 -8.953 1 77.5 108 ARG A O 1
ATOM 802 N N . GLN A 1 109 ? -3.762 -17.922 -10.047 1 75.38 109 GLN A N 1
ATOM 803 C CA . GLN A 1 109 ? -4.605 -18.609 -11.016 1 75.38 109 GLN A CA 1
ATOM 804 C C . GLN A 1 109 ? -3.766 -19.297 -12.086 1 75.38 109 GLN A C 1
ATOM 806 O O . GLN A 1 109 ? -4.145 -20.344 -12.609 1 75.38 109 GLN A O 1
ATOM 811 N N . SER A 1 110 ? -2.82 -18.609 -12.531 1 64.06 110 SER A N 1
ATOM 812 C CA . SER A 1 110 ? -1.938 -19.25 -13.508 1 64.06 110 SER A CA 1
ATOM 813 C C . SER A 1 110 ? -1.376 -20.562 -12.969 1 64.06 110 SER A C 1
ATOM 815 O O . SER A 1 110 ? -1.056 -21.469 -13.742 1 64.06 110 SER A O 1
ATOM 817 N N . ASP A 1 111 ? -1.273 -20.703 -11.688 1 54.38 111 ASP A N 1
ATOM 818 C CA . ASP A 1 111 ? -0.899 -21.984 -11.086 1 54.38 111 ASP A CA 1
ATOM 819 C C . ASP A 1 111 ? -2.006 -23.016 -11.258 1 54.38 111 ASP A C 1
ATOM 821 O O . ASP A 1 111 ? -1.734 -24.219 -11.305 1 54.38 111 ASP A O 1
ATOM 825 N N . PHE A 1 112 ? -3.219 -22.578 -11.273 1 50.5 112 PHE A N 1
ATOM 826 C CA . PHE A 1 112 ? -4.277 -23.562 -11.438 1 50.5 112 PHE A CA 1
ATOM 827 C C . PHE A 1 112 ? -4.383 -24 -12.891 1 50.5 112 PHE A C 1
ATOM 829 O O . PHE A 1 112 ? -5.25 -24.797 -13.242 1 50.5 112 PHE A O 1
ATOM 836 N N . VAL A 1 113 ? -3.773 -23.406 -13.82 1 48.66 113 VAL A N 1
ATOM 837 C CA . VAL A 1 113 ? -3.77 -24.141 -15.078 1 48.66 113 VAL A CA 1
ATOM 838 C C . VAL A 1 113 ? -3.131 -25.516 -14.859 1 48.66 113 VAL A C 1
ATOM 840 O O . VAL A 1 113 ? -1.946 -25.609 -14.531 1 48.66 113 VAL A O 1
ATOM 843 N N . PRO A 1 114 ? -3.941 -26.469 -14.672 1 45.88 114 PRO A N 1
ATOM 844 C CA . PRO A 1 114 ? -3.529 -27.828 -14.352 1 45.88 114 PRO A CA 1
ATOM 845 C C . PRO A 1 114 ? -2.334 -28.297 -15.18 1 45.88 114 PRO A C 1
ATOM 847 O O . PRO A 1 114 ? -2.268 -28.031 -16.375 1 45.88 114 PRO A O 1
ATOM 850 N N . ILE A 1 115 ? -1.311 -28.734 -14.547 1 44.22 115 ILE A N 1
ATOM 851 C CA . ILE A 1 115 ? -0.197 -29.453 -15.156 1 44.22 115 ILE A CA 1
ATOM 852 C C . ILE A 1 115 ? -0.708 -30.312 -16.297 1 44.22 115 ILE A C 1
ATOM 854 O O . ILE A 1 115 ? -0.017 -30.5 -17.312 1 44.22 115 ILE A O 1
ATOM 858 N N . THR A 1 116 ? -1.907 -30.625 -16.016 1 47.03 116 THR A N 1
ATOM 859 C CA . THR A 1 116 ? -2.533 -31.5 -17 1 47.03 116 THR A CA 1
ATOM 860 C C . THR A 1 116 ? -2.77 -30.766 -18.312 1 47.03 116 THR A C 1
ATOM 862 O O . THR A 1 116 ? -2.611 -31.328 -19.391 1 47.03 116 THR A O 1
ATOM 865 N N . SER A 1 117 ? -3.158 -29.609 -18.234 1 47.81 117 SER A N 1
ATOM 866 C CA . SER A 1 117 ? -3.396 -28.891 -19.484 1 47.81 117 SER A CA 1
ATOM 867 C C . SER A 1 117 ? -2.084 -28.516 -20.172 1 47.81 117 SER A C 1
ATOM 869 O O . SER A 1 117 ? -1.976 -28.578 -21.391 1 47.81 117 SER A O 1
ATOM 871 N N . LYS A 1 118 ? -1.159 -28.25 -19.312 1 44.78 118 LYS A N 1
ATOM 872 C CA . LYS A 1 118 ? 0.167 -27.984 -19.859 1 44.78 118 LYS A CA 1
ATOM 873 C C . LYS A 1 118 ? 0.829 -29.266 -20.344 1 44.78 118 LYS A C 1
ATOM 875 O O . LYS A 1 118 ? 1.513 -29.281 -21.375 1 44.78 118 LYS A O 1
ATOM 880 N N . LEU A 1 119 ? 0.593 -30.281 -19.594 1 47.5 119 LEU A N 1
ATOM 881 C CA . LEU A 1 119 ? 0.992 -31.609 -20.047 1 47.5 119 LEU A CA 1
ATOM 882 C C . LEU A 1 119 ? 0.234 -32 -21.312 1 47.5 119 LEU A C 1
ATOM 884 O O . LEU A 1 119 ? 0.812 -32.594 -22.234 1 47.5 119 LEU A O 1
ATOM 888 N N . LYS A 1 120 ? -0.986 -31.703 -21.359 1 48.66 120 LYS A N 1
ATOM 889 C CA . LYS A 1 120 ? -1.768 -31.984 -22.562 1 48.66 120 LYS A CA 1
ATOM 890 C C . LYS A 1 120 ? -1.276 -31.156 -23.734 1 48.66 120 LYS A C 1
ATOM 892 O O . LYS A 1 120 ? -1.226 -31.641 -24.875 1 48.66 120 LYS A O 1
ATOM 897 N N . ALA A 1 121 ? -0.904 -29.984 -23.5 1 50.09 121 ALA A N 1
ATOM 898 C CA . ALA A 1 121 ? -0.367 -29.125 -24.562 1 50.09 121 ALA A CA 1
ATOM 899 C C . ALA A 1 121 ? 1.041 -29.578 -24.953 1 50.09 121 ALA A C 1
ATOM 901 O O . ALA A 1 121 ? 1.431 -29.453 -26.109 1 50.09 121 ALA A O 1
ATOM 902 N N . ALA A 1 122 ? 1.716 -29.922 -23.969 1 43.97 122 ALA A N 1
ATOM 903 C CA . ALA A 1 122 ? 3.039 -30.469 -24.234 1 43.97 122 ALA A CA 1
ATOM 904 C C . ALA A 1 122 ? 2.934 -31.844 -24.891 1 43.97 122 ALA A C 1
ATOM 906 O O . ALA A 1 122 ? 3.805 -32.25 -25.672 1 43.97 122 ALA A O 1
ATOM 907 N N . THR A 1 123 ? 1.982 -32.562 -24.359 1 44.19 123 THR A N 1
ATOM 908 C CA . THR A 1 123 ? 1.771 -33.875 -24.953 1 44.19 123 THR A CA 1
ATOM 909 C C . THR A 1 123 ? 1.102 -33.75 -26.312 1 44.19 123 THR A C 1
ATOM 911 O O . THR A 1 123 ? 1.079 -34.719 -27.094 1 44.19 123 THR A O 1
ATOM 914 N N . CYS A 1 124 ? 0.37 -32.656 -26.547 1 41.78 124 CYS A N 1
ATOM 915 C CA . CYS A 1 124 ? -0.231 -32.531 -27.875 1 41.78 124 CYS A CA 1
ATOM 916 C C . CYS A 1 124 ? 0.795 -32.031 -28.891 1 41.78 124 CYS A C 1
ATOM 918 O O . CYS A 1 124 ? 0.458 -31.781 -30.047 1 41.78 124 CYS A O 1
ATOM 920 N N . GLU A 1 125 ? 1.932 -31.531 -28.422 1 44.81 125 GLU A N 1
ATOM 921 C CA . GLU A 1 125 ? 2.852 -31.328 -29.547 1 44.81 125 GLU A CA 1
ATOM 922 C C . GLU A 1 125 ? 3.174 -32.656 -30.234 1 44.81 125 GLU A C 1
ATOM 924 O O . GLU A 1 125 ? 2.82 -33.719 -29.734 1 44.81 125 GLU A O 1
ATOM 929 N N . GLU A 1 126 ? 4.387 -32.75 -31.078 1 42.34 126 GLU A N 1
ATOM 930 C CA . GLU A 1 126 ? 4.785 -33.781 -32.031 1 42.34 126 GLU A CA 1
ATOM 931 C C . GLU A 1 126 ? 5.004 -35.125 -31.328 1 42.34 126 GLU A C 1
ATOM 933 O O . GLU A 1 126 ? 5.504 -35.156 -30.203 1 42.34 126 GLU A O 1
ATOM 938 N N . PRO A 1 127 ? 4.34 -36.25 -31.75 1 42.28 127 PRO A N 1
ATOM 939 C CA . PRO A 1 127 ? 4.727 -37.562 -31.312 1 42.28 127 PRO A CA 1
ATOM 940 C C . PRO A 1 127 ? 6.219 -37.688 -31 1 42.28 127 PRO A C 1
ATOM 942 O O . PRO A 1 127 ? 7.047 -37.125 -31.734 1 42.28 127 PRO A O 1
ATOM 945 N N . LEU A 1 128 ? 6.582 -37.656 -29.781 1 40.03 128 LEU A N 1
ATOM 946 C CA . LEU A 1 128 ? 8 -37.938 -29.609 1 40.03 128 LEU A CA 1
ATOM 947 C C . LEU A 1 128 ? 8.5 -38.875 -30.703 1 40.03 128 LEU A C 1
ATOM 949 O O . LEU A 1 128 ? 7.824 -39.844 -31.062 1 40.03 128 LEU A O 1
ATOM 953 N N . PRO A 1 129 ? 9.414 -38.562 -31.547 1 37.19 129 PRO A N 1
ATOM 954 C CA . PRO A 1 129 ? 9.867 -39.531 -32.562 1 37.19 129 PRO A CA 1
ATOM 955 C C . PRO A 1 129 ? 10.078 -40.906 -31.984 1 37.19 129 PRO A C 1
ATOM 957 O O . PRO A 1 129 ? 10.43 -41.062 -30.812 1 37.19 129 PRO A O 1
ATOM 960 N N . LEU A 1 130 ? 9.273 -41.844 -32.344 1 36.59 130 LEU A N 1
ATOM 961 C CA . LEU A 1 130 ? 9.531 -43.25 -32.031 1 36.59 130 LEU A CA 1
ATOM 962 C C . LEU A 1 130 ? 11.023 -43.562 -32.094 1 36.59 130 LEU A C 1
ATOM 964 O O . LEU A 1 130 ? 11.625 -43.469 -33.156 1 36.59 130 LEU A O 1
ATOM 968 N N . VAL A 1 131 ? 11.742 -43.312 -31.125 1 36.34 131 VAL A N 1
ATOM 969 C CA . VAL A 1 131 ? 13.109 -43.844 -31.125 1 36.34 131 VAL A CA 1
ATOM 970 C C . VAL A 1 131 ? 13.102 -45.312 -31.438 1 36.34 131 VAL A C 1
ATOM 972 O O . VAL A 1 131 ? 12.555 -46.125 -30.688 1 36.34 131 VAL A O 1
ATOM 975 N N . LEU A 1 132 ? 13.172 -45.719 -32.719 1 36.25 132 LEU A N 1
ATOM 976 C CA . LEU A 1 132 ? 13.375 -47.094 -33.125 1 36.25 132 LEU A CA 1
ATOM 977 C C . LEU A 1 132 ? 14.562 -47.719 -32.406 1 36.25 132 LEU A C 1
ATOM 979 O O . LEU A 1 132 ? 15.594 -47.062 -32.219 1 36.25 132 LEU A O 1
ATOM 983 N N . PRO A 1 133 ? 14.344 -48.719 -31.625 1 37.75 133 PRO A N 1
ATOM 984 C CA . PRO A 1 133 ? 15.508 -49.406 -31.047 1 37.75 133 PRO A CA 1
ATOM 985 C C . PRO A 1 133 ? 16.672 -49.562 -32.031 1 37.75 133 PRO A C 1
ATOM 987 O O . PRO A 1 133 ? 16.438 -49.812 -33.219 1 37.75 133 PRO A O 1
ATOM 990 N N . ARG A 1 134 ? 17.719 -48.875 -31.891 1 39.84 134 ARG A N 1
ATOM 991 C CA . ARG A 1 134 ? 18.891 -49.125 -32.719 1 39.84 134 ARG A CA 1
ATOM 992 C C . ARG A 1 134 ? 19.172 -50.625 -32.812 1 39.84 134 ARG A C 1
ATOM 994 O O . ARG A 1 134 ? 19.188 -51.344 -31.797 1 39.84 134 ARG A O 1
ATOM 1001 N N . LYS A 1 135 ? 18.969 -51.281 -33.906 1 37.56 135 LYS A N 1
ATOM 1002 C CA . LYS A 1 135 ? 19.453 -52.656 -34.125 1 37.56 135 LYS A CA 1
ATOM 1003 C C . LYS A 1 135 ? 20.906 -52.812 -33.719 1 37.56 135 LYS A C 1
ATOM 1005 O O . LYS A 1 135 ? 21.766 -52 -34.094 1 37.56 135 LYS A O 1
ATOM 1010 N N . SER A 1 136 ? 21.156 -53.281 -32.469 1 40.72 136 SER A N 1
ATOM 1011 C CA . SER A 1 136 ? 22.484 -53.656 -32.031 1 40.72 136 SER A CA 1
ATOM 1012 C C . SER A 1 136 ? 23.219 -54.438 -33.125 1 40.72 136 SER A C 1
ATOM 1014 O O . SER A 1 136 ? 22.922 -55.594 -33.375 1 40.72 136 SER A O 1
ATOM 1016 N N . GLY A 1 13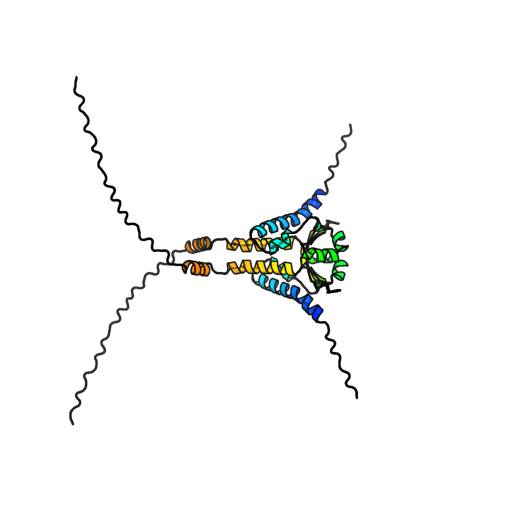7 ? 23.422 -53.906 -34.344 1 35.72 137 GLY A N 1
ATOM 1017 C CA . GLY A 1 137 ? 24.141 -54.656 -35.375 1 35.72 137 GLY A CA 1
ATOM 1018 C C . GLY A 1 137 ? 25.5 -55.125 -34.906 1 35.72 137 GLY A C 1
ATOM 1019 O O . GLY A 1 137 ? 26.312 -55.562 -35.719 1 35.72 137 GLY A O 1
ATOM 1020 N N . THR A 1 138 ? 26.078 -54.531 -33.844 1 39.28 138 THR A N 1
ATOM 1021 C CA . THR A 1 138 ? 27.5 -54.875 -33.781 1 39.28 138 THR A CA 1
ATOM 1022 C C . THR A 1 138 ? 27.656 -56.344 -33.406 1 39.28 138 THR A C 1
ATOM 1024 O O . THR A 1 138 ? 27.359 -56.75 -32.25 1 39.28 138 THR A O 1
ATOM 1027 N N . THR A 1 139 ? 27.359 -57.312 -34.281 1 39.03 139 THR A N 1
ATOM 1028 C CA . THR A 1 139 ? 27.922 -58.625 -34.094 1 39.03 139 THR A CA 1
ATOM 1029 C C . THR A 1 139 ? 29.406 -58.562 -33.75 1 39.03 139 THR A C 1
ATOM 1031 O O . THR A 1 139 ? 30.203 -58.125 -34.594 1 39.03 139 THR A O 1
ATOM 1034 N N . LYS A 1 140 ? 29.797 -58.219 -32.531 1 42.28 140 LYS A N 1
ATOM 1035 C CA . LYS A 1 140 ? 31.172 -58.375 -32.062 1 42.28 140 LYS A CA 1
ATOM 1036 C C . LYS A 1 140 ? 31.766 -59.719 -32.531 1 42.28 140 LYS A C 1
ATOM 1038 O O . LYS A 1 140 ? 31.234 -60.781 -32.156 1 42.28 140 LYS A O 1
ATOM 1043 N N . ALA A 1 141 ? 32.406 -59.844 -33.719 1 41.25 141 ALA A N 1
ATOM 1044 C CA . ALA A 1 141 ? 33.25 -60.938 -34.125 1 41.25 141 ALA A CA 1
ATOM 1045 C C . ALA A 1 141 ? 34.219 -61.344 -33.031 1 41.25 141 ALA A C 1
ATOM 1047 O O . ALA A 1 141 ? 35 -60.5 -32.562 1 41.25 141 ALA A O 1
ATOM 1048 N N . PHE A 1 142 ? 33.875 -62.219 -32.062 1 38.94 142 PHE A N 1
ATOM 1049 C CA . PHE A 1 142 ? 34.75 -62.875 -31.125 1 38.94 142 PHE A CA 1
ATOM 1050 C C . PHE A 1 142 ? 36 -63.375 -31.828 1 38.94 142 PHE A C 1
ATOM 1052 O O . PHE A 1 142 ? 35.938 -64.312 -32.625 1 38.94 142 PHE A O 1
ATOM 1059 N N . ARG A 1 143 ? 36.969 -62.531 -32.281 1 40.25 143 ARG A N 1
ATOM 1060 C CA . ARG A 1 143 ? 38.281 -63.031 -32.688 1 40.25 143 ARG A CA 1
ATOM 1061 C C . ARG A 1 143 ? 38.906 -63.844 -31.594 1 40.25 143 ARG A C 1
ATOM 1063 O O . ARG A 1 143 ? 39.188 -63.344 -30.5 1 40.25 143 ARG A O 1
ATOM 1070 N N . ARG A 1 144 ? 38.688 -65.188 -31.484 1 42.66 144 ARG A N 1
ATOM 1071 C CA . ARG A 1 144 ? 39.406 -66.188 -30.703 1 42.66 144 ARG A CA 1
ATOM 1072 C C . ARG A 1 144 ? 40.906 -66 -30.828 1 42.66 144 ARG A C 1
ATOM 1074 O O . ARG A 1 144 ? 41.469 -66.062 -31.938 1 42.66 144 ARG A O 1
ATOM 1081 N N . ARG A 1 145 ? 41.562 -65.062 -30.062 1 42.5 145 ARG A N 1
ATOM 1082 C CA . ARG A 1 145 ? 43 -65 -29.953 1 42.5 145 ARG A CA 1
ATOM 1083 C C . ARG A 1 145 ? 43.625 -66.375 -29.812 1 42.5 145 ARG A C 1
ATOM 1085 O O . ARG A 1 145 ? 43.188 -67.188 -28.953 1 42.5 145 ARG A O 1
ATOM 1092 N N . ALA A 1 146 ? 44.219 -67 -30.844 1 40.22 146 ALA A N 1
ATOM 1093 C CA . ALA A 1 146 ? 45.031 -68.25 -30.891 1 40.22 146 ALA A CA 1
ATOM 1094 C C . ALA A 1 146 ? 46.062 -68.25 -29.766 1 40.22 146 ALA A C 1
ATOM 1096 O O . ALA A 1 146 ? 46.812 -67.25 -29.609 1 40.22 146 ALA A O 1
ATOM 1097 N N . VAL A 1 147 ? 45.719 -68.688 -28.531 1 44.91 147 VAL A N 1
ATOM 1098 C CA . VAL A 1 147 ? 46.656 -69 -27.469 1 44.91 147 VAL A CA 1
ATOM 1099 C C . VAL A 1 147 ? 47.906 -69.688 -28.047 1 44.91 147 VAL A C 1
ATOM 1101 O O . VAL A 1 147 ? 47.781 -70.688 -28.703 1 44.91 147 VAL A O 1
ATOM 1104 N N . PRO A 1 148 ? 48.969 -69 -28.234 1 48.16 148 PRO A N 1
ATOM 1105 C CA . PRO A 1 148 ? 50.219 -69.625 -28.719 1 48.16 148 PRO A CA 1
ATOM 1106 C C . PRO A 1 148 ? 50.562 -70.938 -28 1 48.16 148 PRO A C 1
ATOM 1108 O O . PRO A 1 148 ? 50.156 -71.125 -26.859 1 48.16 148 PRO A O 1
ATOM 1111 N N . ALA A 1 149 ? 50.812 -72 -28.719 1 47.81 149 ALA A N 1
ATOM 1112 C CA . ALA A 1 149 ? 51.219 -73.375 -28.281 1 47.81 149 ALA A CA 1
ATOM 1113 C C . ALA A 1 149 ? 52.406 -73.312 -27.328 1 47.81 149 ALA A C 1
ATOM 1115 O O . ALA A 1 149 ? 53.281 -72.438 -27.469 1 47.81 149 ALA A O 1
ATOM 1116 N N . PRO A 1 150 ? 52.219 -73.812 -26.078 1 47.53 150 PRO A N 1
ATOM 1117 C CA . PRO A 1 150 ? 53.312 -73.812 -25.094 1 47.53 150 PRO A CA 1
ATOM 1118 C C . PRO A 1 150 ? 54.594 -74.438 -25.672 1 47.53 150 PRO A C 1
ATOM 1120 O O . PRO A 1 150 ? 54.531 -75.438 -26.453 1 47.53 150 PRO A O 1
ATOM 1123 N N . GLN A 1 151 ? 55.562 -73.688 -26.047 1 45.88 151 GLN A N 1
ATOM 1124 C CA . GLN A 1 151 ? 56.875 -74.125 -26.453 1 45.88 151 GLN A CA 1
ATOM 1125 C C . GLN A 1 151 ? 57.438 -75.125 -25.453 1 45.88 151 GLN A C 1
ATOM 1127 O O . GLN A 1 151 ? 57.312 -74.938 -24.25 1 45.88 151 GLN A O 1
ATOM 1132 N N . GLY A 1 152 ? 57.5 -76.438 -25.828 1 42.94 152 GLY A N 1
ATOM 1133 C CA . GLY A 1 152 ? 58.062 -77.625 -25.156 1 42.94 152 GLY A CA 1
ATOM 1134 C C . GLY A 1 152 ? 59.438 -77.312 -24.578 1 42.94 152 GLY A C 1
ATOM 1135 O O . GLY A 1 152 ? 60.281 -76.688 -25.234 1 42.94 152 GLY A O 1
ATOM 1136 N N . THR A 1 153 ? 59.469 -76.938 -23.297 1 45.28 153 THR A N 1
ATOM 1137 C CA . THR A 1 153 ? 60.719 -76.875 -22.562 1 45.28 153 THR A CA 1
ATOM 1138 C C . THR A 1 153 ? 61.562 -78.125 -22.828 1 45.28 153 THR A C 1
ATOM 1140 O O . THR A 1 153 ? 61.125 -79.25 -22.594 1 45.28 153 THR A O 1
ATOM 1143 N N . THR A 1 154 ? 62.406 -78.125 -23.891 1 45.31 154 THR A N 1
ATOM 1144 C CA . THR A 1 154 ? 63.438 -79.125 -24.062 1 45.31 154 THR A CA 1
ATOM 1145 C C . THR A 1 154 ? 64.25 -79.25 -22.781 1 45.31 154 THR A C 1
ATOM 1147 O O . THR A 1 154 ? 64.688 -78.25 -22.172 1 45.31 154 THR A O 1
ATOM 1150 N N . GLY A 1 155 ? 64.125 -80.438 -22.062 1 40.25 155 GLY A N 1
ATOM 1151 C CA . GLY A 1 155 ? 64.875 -81 -20.984 1 40.25 155 GLY A CA 1
ATOM 1152 C C . GLY A 1 155 ? 66.375 -80.938 -21.234 1 40.25 155 GLY A C 1
ATOM 1153 O O . GLY A 1 155 ? 66.875 -81.5 -22.188 1 40.25 155 GLY A O 1
ATOM 1154 N N . ASN A 1 156 ? 67.062 -79.75 -21.266 1 30.42 156 ASN A N 1
ATOM 1155 C CA . ASN A 1 156 ? 68.438 -80 -20.844 1 30.42 156 ASN A CA 1
ATOM 1156 C C . ASN A 1 156 ? 68.5 -80.375 -19.359 1 30.42 156 ASN A C 1
ATOM 1158 O O . ASN A 1 156 ? 67.812 -79.75 -18.547 1 30.42 156 ASN A O 1
ATOM 1162 N N . MET B 1 1 ? -47.344 31.5 -20.062 1 34.69 1 MET B N 1
ATOM 1163 C CA . MET B 1 1 ? -47.062 30.328 -19.234 1 34.69 1 MET B CA 1
ATOM 1164 C C . MET B 1 1 ? -45.594 29.906 -19.391 1 34.69 1 MET B C 1
ATOM 1166 O O . MET B 1 1 ? -45.219 29.391 -20.438 1 34.69 1 MET B O 1
ATOM 1170 N N . ALA B 1 2 ? -44.625 30.688 -18.844 1 43.12 2 ALA B N 1
ATOM 1171 C CA . ALA B 1 2 ? -43.188 30.547 -18.953 1 43.12 2 ALA B CA 1
ATOM 1172 C C . ALA B 1 2 ? -42.719 29.219 -18.344 1 43.12 2 ALA B C 1
ATOM 1174 O O . ALA B 1 2 ? -43.062 28.891 -17.219 1 43.12 2 ALA B O 1
ATOM 1175 N N . LEU B 1 3 ? -42.469 28.188 -19.188 1 38.06 3 LEU B N 1
ATOM 1176 C CA . LEU B 1 3 ? -41.844 26.938 -18.828 1 38.06 3 LEU B CA 1
ATOM 1177 C C . LEU B 1 3 ? -40.531 27.188 -18.109 1 38.06 3 LEU B C 1
ATOM 1179 O O . LEU B 1 3 ? -39.625 27.812 -18.656 1 38.06 3 LEU B O 1
ATOM 1183 N N . ALA B 1 4 ? -40.562 27.188 -16.766 1 42.28 4 ALA B N 1
ATOM 1184 C CA . ALA B 1 4 ? -39.344 27.188 -15.945 1 42.28 4 ALA B CA 1
ATOM 1185 C C . ALA B 1 4 ? -38.406 26.062 -16.359 1 42.28 4 ALA B C 1
ATOM 1187 O O . ALA B 1 4 ? -38.812 24.906 -16.484 1 42.28 4 ALA B O 1
ATOM 1188 N N . SER B 1 5 ? -37.406 26.328 -17.234 1 40.59 5 SER B N 1
ATOM 1189 C CA . SER B 1 5 ? -36.312 25.40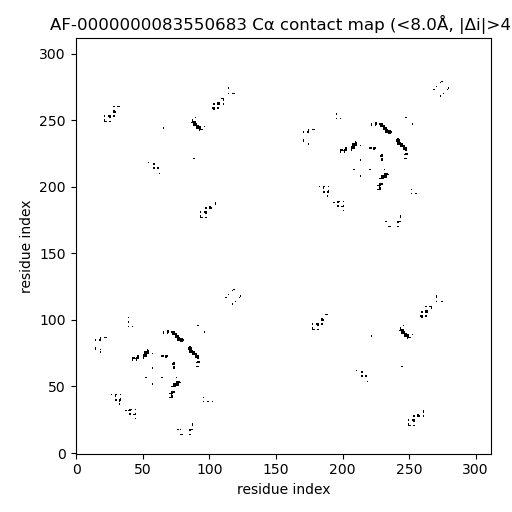6 -17.547 1 40.59 5 SER B CA 1
ATOM 1190 C C . SER B 1 5 ? -35.719 24.844 -16.266 1 40.59 5 SER B C 1
ATOM 1192 O O . SER B 1 5 ? -35.281 25.594 -15.398 1 40.59 5 SER B O 1
ATOM 1194 N N . SER B 1 6 ? -36.188 23.719 -15.859 1 41.44 6 SER B N 1
ATOM 1195 C CA . SER B 1 6 ? -35.531 22.953 -14.812 1 41.44 6 SER B CA 1
ATOM 1196 C C . SER B 1 6 ? -34.031 22.797 -15.117 1 41.44 6 SER B C 1
ATOM 1198 O O . SER B 1 6 ? -33.656 22.219 -16.141 1 41.44 6 SER B O 1
ATOM 1200 N N . LYS B 1 7 ? -33.188 23.797 -14.727 1 40.66 7 LYS B N 1
ATOM 1201 C CA . LYS B 1 7 ? -31.766 23.5 -14.664 1 40.66 7 LYS B CA 1
ATOM 1202 C C . LYS B 1 7 ? -31.531 22.141 -14.016 1 40.66 7 LYS B C 1
ATOM 1204 O O . LYS B 1 7 ? -31.891 21.922 -12.859 1 40.66 7 LYS B O 1
ATOM 1209 N N . SER B 1 8 ? -31.547 21.094 -14.836 1 36.91 8 SER B N 1
ATOM 1210 C CA . SER B 1 8 ? -30.953 19.844 -14.375 1 36.91 8 SER B CA 1
ATOM 1211 C C . SER B 1 8 ? -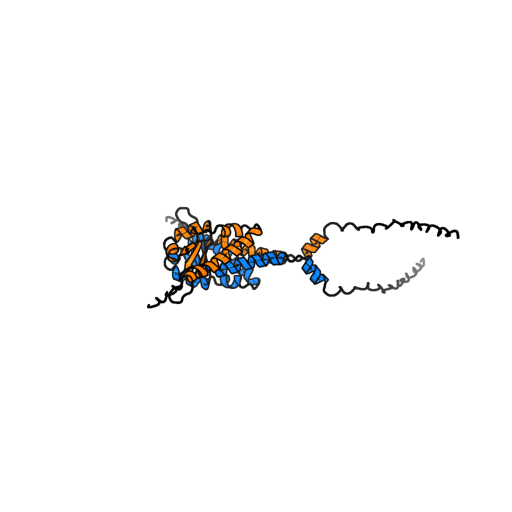29.656 20.078 -13.609 1 36.91 8 SER B C 1
ATOM 1213 O O . SER B 1 8 ? -28.688 20.594 -14.172 1 36.91 8 SER B O 1
ATOM 1215 N N . GLY B 1 9 ? -29.781 20.375 -12.359 1 33.88 9 GLY B N 1
ATOM 1216 C CA . GLY B 1 9 ? -28.594 20.281 -11.523 1 33.88 9 GLY B CA 1
ATOM 1217 C C . GLY B 1 9 ? -27.75 19.062 -11.828 1 33.88 9 GLY B C 1
ATOM 1218 O O . GLY B 1 9 ? -28.203 17.922 -11.695 1 33.88 9 GLY B O 1
ATOM 1219 N N . THR B 1 10 ? -26.875 19.172 -12.867 1 35.5 10 THR B N 1
ATOM 1220 C CA . THR B 1 10 ? -25.797 18.203 -12.953 1 35.5 10 THR B CA 1
ATOM 1221 C C . THR B 1 10 ? -25.328 17.781 -11.555 1 35.5 10 THR B C 1
ATOM 1223 O O . THR B 1 10 ? -24.75 18.578 -10.82 1 35.5 10 THR B O 1
ATOM 1226 N N . ASN B 1 11 ? -26.047 16.953 -10.867 1 35.66 11 ASN B N 1
ATOM 1227 C CA . ASN B 1 11 ? -25.656 16.25 -9.641 1 35.66 11 ASN B CA 1
ATOM 1228 C C . ASN B 1 11 ? -24.188 15.867 -9.664 1 35.66 11 ASN B C 1
ATOM 1230 O O . ASN B 1 11 ? -23.734 15.18 -10.578 1 35.66 11 ASN B O 1
ATOM 1234 N N . LYS B 1 12 ? -23.312 16.672 -9.047 1 38.34 12 LYS B N 1
ATOM 1235 C CA . LYS B 1 12 ? -21.984 16.359 -8.539 1 38.34 12 LYS B CA 1
ATOM 1236 C C . LYS B 1 12 ? -21.891 14.906 -8.102 1 38.34 12 LYS B C 1
ATOM 1238 O O . LYS B 1 12 ? -21.141 14.578 -7.176 1 38.34 12 LYS B O 1
ATOM 1243 N N . THR B 1 13 ? -22.875 14.117 -8.516 1 38.78 13 THR B N 1
ATOM 1244 C CA . THR B 1 13 ? -22.734 12.688 -8.234 1 38.78 13 THR B CA 1
ATOM 1245 C C . THR B 1 13 ? -21.484 12.125 -8.906 1 38.78 13 THR B C 1
ATOM 1247 O O . THR B 1 13 ? -21.156 10.945 -8.734 1 38.78 13 THR B O 1
ATOM 1250 N N . THR B 1 14 ? -21.062 12.789 -9.891 1 39.75 14 THR B N 1
ATOM 1251 C CA . THR B 1 14 ? -19.922 12.188 -10.562 1 39.75 14 THR B CA 1
ATOM 1252 C C . THR B 1 14 ? -18.719 12.094 -9.625 1 39.75 14 THR B C 1
ATOM 1254 O O . THR B 1 14 ? -17.875 11.203 -9.766 1 39.75 14 THR B O 1
ATOM 1257 N N . GLY B 1 15 ? -18.5 13.07 -8.891 1 40.59 15 GLY B N 1
ATOM 1258 C CA . GLY B 1 15 ? -17.344 13.102 -8 1 40.59 15 GLY B CA 1
ATOM 1259 C C . GLY B 1 15 ? -17.297 11.938 -7.035 1 40.59 15 GLY B C 1
ATOM 1260 O O . GLY B 1 15 ? -16.234 11.375 -6.77 1 40.59 15 GLY B O 1
ATOM 1261 N N . ALA B 1 16 ? -18.453 11.641 -6.406 1 43.06 16 ALA B N 1
ATOM 1262 C CA . ALA B 1 16 ? -18.609 10.492 -5.512 1 43.06 16 ALA B CA 1
ATOM 1263 C C . ALA B 1 16 ? -18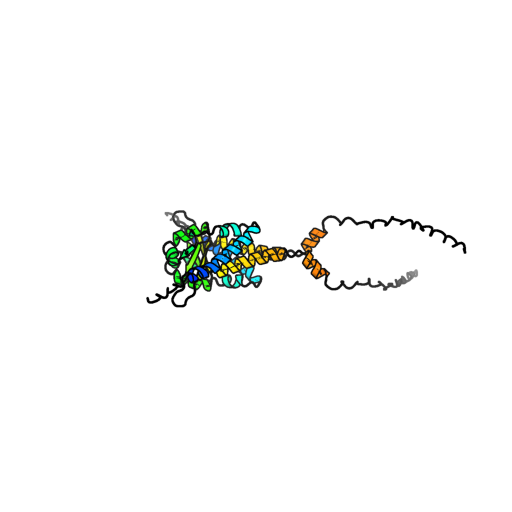.453 9.18 -6.266 1 43.06 16 ALA B C 1
ATOM 1265 O O . ALA B 1 16 ? -17.906 8.211 -5.727 1 43.06 16 ALA B O 1
ATOM 1266 N N . ALA B 1 17 ? -18.891 9.25 -7.547 1 44.81 17 ALA B N 1
ATOM 1267 C CA . ALA B 1 17 ? -18.891 8.008 -8.305 1 44.81 17 ALA B CA 1
ATOM 1268 C C . ALA B 1 17 ? -17.484 7.531 -8.609 1 44.81 17 ALA B C 1
ATOM 1270 O O . ALA B 1 17 ? -17.203 6.332 -8.594 1 44.81 17 ALA B O 1
ATOM 1271 N N . GLY B 1 18 ? -16.5 8.422 -9.047 1 47.78 18 GLY B N 1
ATOM 1272 C CA . GLY B 1 18 ? -15.125 8.102 -9.359 1 47.78 18 GLY B CA 1
ATOM 1273 C C . GLY B 1 18 ? -14.336 7.621 -8.156 1 47.78 18 GLY B C 1
ATOM 1274 O O . GLY B 1 18 ? -13.477 6.742 -8.273 1 47.78 18 GLY B O 1
ATOM 1275 N N . LYS B 1 19 ? -14.352 8.531 -7.012 1 52.38 19 LYS B N 1
ATOM 1276 C CA . LYS B 1 19 ? -13.805 8.164 -5.707 1 52.38 19 LYS B CA 1
ATOM 1277 C C . LYS B 1 19 ? -14.102 6.699 -5.387 1 52.38 19 LYS B C 1
ATOM 1279 O O . LYS B 1 19 ? -13.219 5.965 -4.93 1 52.38 19 LYS B O 1
ATOM 1284 N N . ASN B 1 20 ? -15.188 6.34 -6.117 1 73.44 20 ASN B N 1
ATOM 1285 C CA . ASN B 1 20 ? -15.836 5.105 -5.699 1 73.44 20 ASN B CA 1
ATOM 1286 C C . ASN B 1 20 ? -15.391 3.92 -6.551 1 73.44 20 ASN B C 1
ATOM 1288 O O . ASN B 1 20 ? -15.422 2.775 -6.094 1 73.44 20 ASN B O 1
ATOM 1292 N N . ARG B 1 21 ? -14.531 4.504 -7.629 1 85.31 21 ARG B N 1
ATOM 1293 C CA . ARG B 1 21 ? -14.258 3.355 -8.484 1 85.31 21 ARG B CA 1
ATOM 1294 C C . ARG B 1 21 ? -13.023 2.596 -8 1 85.31 21 ARG B C 1
ATOM 1296 O O . ARG B 1 21 ? -13 1.364 -8.023 1 85.31 21 ARG B O 1
ATOM 1303 N N . GLY B 1 22 ? -12.008 3.398 -7.578 1 93.19 22 GLY B N 1
ATOM 1304 C CA . GLY B 1 22 ? -10.805 2.742 -7.082 1 93.19 22 GLY B CA 1
ATOM 1305 C C . GLY B 1 22 ? -11.047 1.943 -5.816 1 93.19 22 GLY B C 1
ATOM 1306 O O . GLY B 1 22 ? -10.523 0.836 -5.668 1 93.19 22 GLY B O 1
ATOM 1307 N N . ILE B 1 23 ? -11.852 2.473 -5.023 1 94.31 23 ILE B N 1
ATOM 1308 C CA . ILE B 1 23 ? -12.172 1.827 -3.754 1 94.31 23 ILE B CA 1
ATOM 1309 C C . ILE B 1 23 ? -13.016 0.58 -4.012 1 94.31 23 ILE B C 1
ATOM 1311 O O . ILE B 1 23 ? -12.766 -0.478 -3.43 1 94.31 23 ILE B O 1
ATOM 1315 N N . ALA B 1 24 ? -13.938 0.708 -4.875 1 93.94 24 ALA B N 1
ATOM 1316 C CA . ALA B 1 24 ? -14.781 -0.432 -5.23 1 93.94 24 ALA B CA 1
ATOM 1317 C C . ALA B 1 24 ? -13.945 -1.561 -5.832 1 93.94 24 ALA B C 1
ATOM 1319 O O . ALA B 1 24 ? -14.156 -2.732 -5.516 1 93.94 24 ALA B O 1
ATOM 1320 N N . ARG B 1 25 ? -13.094 -1.174 -6.676 1 96.12 25 ARG B N 1
ATOM 1321 C CA . ARG B 1 25 ? -12.203 -2.156 -7.285 1 96.12 25 ARG B CA 1
ATOM 1322 C C . ARG B 1 25 ? -11.32 -2.822 -6.234 1 96.12 25 ARG B C 1
ATOM 1324 O O . ARG B 1 25 ? -11.117 -4.039 -6.266 1 96.12 25 ARG B O 1
ATOM 1331 N N . LEU B 1 26 ? -10.836 -2.059 -5.332 1 95.19 26 LEU B N 1
ATOM 1332 C CA . LEU B 1 26 ? -10.031 -2.592 -4.234 1 95.19 26 LEU B CA 1
ATOM 1333 C C . LEU B 1 26 ? -10.82 -3.623 -3.436 1 95.19 26 LEU B C 1
ATOM 1335 O O . LEU B 1 26 ? -10.336 -4.73 -3.195 1 95.19 26 LEU B O 1
ATOM 1339 N N . GLU B 1 27 ? -11.969 -3.299 -3.104 1 92.44 27 GLU B N 1
ATOM 1340 C CA . GLU B 1 27 ? -12.844 -4.199 -2.354 1 92.44 27 GLU B CA 1
ATOM 1341 C C . GLU B 1 27 ? -13.102 -5.488 -3.127 1 92.44 27 GLU B C 1
ATOM 1343 O O . GLU B 1 27 ? -13.086 -6.578 -2.553 1 92.44 27 GLU B O 1
ATOM 1348 N N . GLY B 1 28 ? -13.32 -5.348 -4.379 1 92.44 28 GLY B N 1
ATOM 1349 C CA . GLY B 1 28 ? -13.523 -6.508 -5.23 1 92.44 28 GLY B CA 1
ATOM 1350 C C . GLY B 1 28 ? -12.312 -7.426 -5.281 1 92.44 28 GLY B C 1
ATOM 1351 O O . GLY B 1 28 ? -12.445 -8.648 -5.195 1 92.44 28 GLY B O 1
ATOM 1352 N N . LEU B 1 29 ? -11.188 -6.875 -5.418 1 93.31 29 LEU B N 1
ATOM 1353 C CA . LEU B 1 29 ? -9.953 -7.645 -5.48 1 93.31 29 LEU B CA 1
ATOM 1354 C C . LEU B 1 29 ? -9.688 -8.352 -4.156 1 93.31 29 LEU B C 1
ATOM 1356 O O . LEU B 1 29 ? -9.297 -9.523 -4.137 1 93.31 29 LEU B O 1
ATOM 1360 N N . VAL B 1 30 ? -9.938 -7.66 -3.062 1 92.62 30 VAL B N 1
ATOM 1361 C CA . VAL B 1 30 ? -9.742 -8.227 -1.733 1 92.62 30 VAL B CA 1
ATOM 1362 C C . VAL B 1 30 ? -10.688 -9.414 -1.533 1 92.62 30 VAL B C 1
ATOM 1364 O O . VAL B 1 30 ? -10.281 -10.453 -1.012 1 92.62 30 VAL B O 1
ATOM 1367 N N . ARG B 1 31 ? -11.867 -9.312 -1.966 1 90.19 31 ARG B N 1
ATOM 1368 C CA . ARG B 1 31 ? -12.828 -10.406 -1.88 1 90.19 31 ARG B CA 1
ATOM 1369 C C . ARG B 1 31 ? -12.359 -11.617 -2.691 1 90.19 31 ARG B C 1
ATOM 1371 O O . ARG B 1 31 ? -12.484 -12.758 -2.242 1 90.19 31 ARG B O 1
ATOM 1378 N N . SER B 1 32 ? -11.828 -11.336 -3.795 1 88.31 32 SER B N 1
ATOM 1379 C CA . SER B 1 32 ? -11.32 -12.398 -4.656 1 88.31 32 SER B CA 1
ATOM 1380 C C . SER B 1 32 ? -10.148 -13.125 -4.008 1 88.31 32 SER B C 1
ATOM 1382 O O . SER B 1 32 ? -10.016 -14.344 -4.148 1 88.31 32 SER B O 1
ATOM 1384 N N . LEU B 1 33 ? -9.305 -12.43 -3.33 1 86.75 33 LEU B N 1
ATOM 1385 C CA . LEU B 1 33 ? -8.133 -13 -2.674 1 86.75 33 LEU B CA 1
ATOM 1386 C C . LEU B 1 33 ? -8.539 -13.781 -1.427 1 86.75 33 LEU B C 1
ATOM 1388 O O . LEU B 1 33 ? -7.863 -14.742 -1.046 1 86.75 33 LEU B O 1
ATOM 1392 N N . SER B 1 34 ? -9.477 -13.375 -0.685 1 82 34 SER B N 1
ATOM 1393 C CA . SER B 1 34 ? -9.945 -14.016 0.541 1 82 34 SER B CA 1
ATOM 1394 C C . SER B 1 34 ? -10.5 -15.406 0.264 1 82 34 SER B C 1
ATOM 1396 O O . SER B 1 34 ? -10.453 -16.281 1.133 1 82 34 SER B O 1
ATOM 1398 N N . GLY B 1 35 ? -11.039 -15.562 -0.783 1 70.62 35 GLY B N 1
ATOM 1399 C CA . GLY B 1 35 ? -11.492 -16.906 -1.135 1 70.62 35 GLY B CA 1
ATOM 1400 C C . GLY B 1 35 ? -10.367 -17.922 -1.191 1 70.62 35 GLY B C 1
ATOM 1401 O O . GLY B 1 35 ? -10.602 -19.125 -1.081 1 70.62 35 GLY B O 1
ATOM 1402 N N . GLY B 1 36 ? -9.148 -17.453 -1.15 1 61.41 36 GLY B N 1
ATOM 1403 C CA . GLY B 1 36 ? -8.008 -18.359 -1.24 1 61.41 36 GLY B CA 1
ATOM 1404 C C . GLY B 1 36 ? -7.285 -18.547 0.08 1 61.41 36 GLY B C 1
ATOM 1405 O O . GLY B 1 36 ? -6.277 -19.25 0.149 1 61.41 36 GLY B O 1
ATOM 1406 N N . GLY B 1 37 ? -7.836 -18.094 1.213 1 60.72 37 GLY B N 1
ATOM 1407 C CA . GLY B 1 37 ? -7.371 -18.328 2.572 1 60.72 37 GLY B CA 1
ATOM 1408 C C . GLY B 1 37 ? -6.102 -17.562 2.906 1 60.72 37 GLY B C 1
ATOM 1409 O O . GLY B 1 37 ? -5.41 -17.906 3.869 1 60.72 37 GLY B O 1
ATOM 1410 N N . GLY B 1 38 ? -5.707 -16.469 2.191 1 62.81 38 GLY B N 1
ATOM 1411 C CA . GLY B 1 38 ? -4.391 -15.93 2.496 1 62.81 38 GLY B CA 1
ATOM 1412 C C . GLY B 1 38 ? -4.434 -14.766 3.467 1 62.81 38 GLY B C 1
ATOM 1413 O O . GLY B 1 38 ? -5.457 -14.086 3.588 1 62.81 38 GLY B O 1
ATOM 1414 N N . SER B 1 39 ? -3.535 -14.641 4.516 1 68.94 39 SER B N 1
ATOM 1415 C CA . SER B 1 39 ? -3.365 -13.609 5.531 1 68.94 39 SER B CA 1
ATOM 1416 C C . SER B 1 39 ? -3.443 -12.219 4.918 1 68.94 39 SER B C 1
ATOM 1418 O O . SER B 1 39 ? -3.953 -11.281 5.547 1 68.94 39 SER B O 1
ATOM 1420 N N . ILE B 1 40 ? -3.045 -11.961 3.732 1 73.44 40 ILE B N 1
ATOM 1421 C CA . ILE B 1 40 ? -3.035 -10.672 3.041 1 73.44 40 ILE B CA 1
ATOM 1422 C C . ILE B 1 40 ? -4.465 -10.164 2.877 1 73.44 40 ILE B C 1
ATOM 1424 O O . ILE B 1 40 ? -4.754 -9 3.16 1 73.44 40 ILE B O 1
ATOM 1428 N N . SER B 1 41 ? -5.293 -11.078 2.621 1 82.19 41 SER B N 1
ATOM 1429 C CA . SER B 1 41 ? -6.695 -10.742 2.408 1 82.19 41 SER B CA 1
ATOM 1430 C C . SER B 1 41 ? -7.363 -10.305 3.707 1 82.19 41 SER B C 1
ATOM 1432 O O . SER B 1 41 ? -8.188 -9.383 3.709 1 82.19 41 SER B O 1
ATOM 1434 N N . THR B 1 42 ? -6.848 -10.852 4.777 1 90.81 42 THR B N 1
ATOM 1435 C CA . THR B 1 42 ? -7.48 -10.531 6.051 1 90.81 42 THR B CA 1
ATOM 1436 C C . THR B 1 42 ? -7.27 -9.062 6.406 1 90.81 42 THR B C 1
ATOM 1438 O O . THR B 1 42 ? -8.219 -8.359 6.758 1 90.81 42 THR B O 1
ATOM 1441 N N . TYR B 1 43 ? -6.117 -8.57 6.355 1 94.56 43 TYR B N 1
ATOM 1442 C CA . TYR B 1 43 ? -5.816 -7.18 6.676 1 94.56 43 TYR B CA 1
ATOM 1443 C C . TYR B 1 43 ? -6.582 -6.23 5.758 1 94.56 43 TYR B C 1
ATOM 1445 O O . TYR B 1 43 ? -7.242 -5.301 6.23 1 94.56 43 TYR B O 1
ATOM 1453 N N . PHE B 1 44 ? -6.637 -6.434 4.52 1 94.25 44 PHE B N 1
ATOM 1454 C CA . PHE B 1 44 ? -7.246 -5.527 3.555 1 94.25 44 PHE B CA 1
ATOM 1455 C C . PHE B 1 44 ? -8.766 -5.648 3.58 1 94.25 44 PHE B C 1
ATOM 1457 O O . PHE B 1 44 ? -9.469 -4.746 3.133 1 94.25 44 PHE B O 1
ATOM 1464 N N . SER B 1 45 ? -9.211 -6.719 4.074 1 93.5 45 SER B N 1
ATOM 1465 C CA . SER B 1 45 ? -10.656 -6.926 4.145 1 93.5 45 SER B CA 1
ATOM 1466 C C . SER B 1 45 ? -11.273 -6.129 5.289 1 93.5 45 SER B C 1
ATOM 1468 O O . SER B 1 45 ? -12.5 -5.984 5.363 1 93.5 45 SER B O 1
ATOM 1470 N N . ARG B 1 46 ? -10.508 -5.559 6.098 1 94.56 46 ARG B N 1
ATOM 1471 C CA . ARG B 1 46 ? -11 -4.879 7.297 1 94.56 46 ARG B CA 1
ATOM 1472 C C . ARG B 1 46 ? -11.383 -3.438 6.984 1 94.56 46 ARG B C 1
ATOM 1474 O O . ARG B 1 46 ? -11.844 -2.709 7.871 1 94.56 46 ARG B O 1
ATOM 1481 N N . ILE B 1 47 ? -11.242 -3.039 5.789 1 93.62 47 ILE B N 1
ATOM 1482 C CA . ILE B 1 47 ? -11.57 -1.667 5.414 1 93.62 47 ILE B CA 1
ATOM 1483 C C . ILE B 1 47 ? -13.047 -1.399 5.672 1 93.62 47 ILE B C 1
ATOM 1485 O O . ILE B 1 47 ? -13.914 -2.15 5.211 1 93.62 47 ILE B O 1
ATOM 1489 N N . SER B 1 48 ? -13.328 -0.333 6.441 1 93.31 48 SER B N 1
ATOM 1490 C CA . SER B 1 48 ? -14.688 0.132 6.691 1 93.31 48 SER B CA 1
ATOM 1491 C C . SER B 1 48 ? -14.859 1.586 6.266 1 93.31 48 SER B C 1
ATOM 1493 O O . SER B 1 48 ? -13.906 2.225 5.816 1 93.31 48 SER B O 1
ATOM 1495 N N . GLU B 1 49 ? -16.062 2.096 6.395 1 93.44 49 GLU B N 1
ATOM 1496 C CA . GLU B 1 49 ? -16.359 3.473 6.008 1 93.44 49 GLU B CA 1
ATOM 1497 C C . GLU B 1 49 ? -15.562 4.465 6.852 1 93.44 49 GLU B C 1
ATOM 1499 O O . GLU B 1 49 ? -15.188 5.535 6.371 1 93.44 49 GLU B O 1
ATOM 1504 N N . GLU B 1 50 ? -15.297 4.09 8.094 1 94.44 50 GLU B N 1
ATOM 1505 C CA . GLU B 1 50 ? -14.562 4.957 9 1 94.44 50 GLU B CA 1
ATOM 1506 C C . GLU B 1 50 ? -13.102 5.094 8.578 1 94.44 50 GLU B C 1
ATOM 1508 O O . GLU B 1 50 ? -12.406 6.008 9.023 1 94.44 50 GLU B O 1
ATOM 1513 N N . ASP B 1 51 ? -12.695 4.191 7.711 1 96.25 51 ASP B N 1
ATOM 1514 C CA . ASP B 1 51 ? -11.305 4.191 7.273 1 96.25 51 ASP B CA 1
ATOM 1515 C C . ASP B 1 51 ? -11.117 5.055 6.027 1 96.25 51 ASP B C 1
ATOM 1517 O O . ASP B 1 51 ? -10 5.191 5.523 1 96.25 51 ASP B O 1
ATOM 1521 N N . ILE B 1 52 ? -12.188 5.555 5.508 1 95.94 52 ILE B N 1
ATOM 1522 C CA . ILE B 1 52 ? -12.164 6.41 4.328 1 95.94 52 ILE B CA 1
ATOM 1523 C C . ILE B 1 52 ? -12.383 7.863 4.738 1 95.94 52 ILE B C 1
ATOM 1525 O O . ILE B 1 52 ? -13.398 8.195 5.363 1 95.94 52 ILE B O 1
ATOM 1529 N N . ALA B 1 53 ? -11.461 8.711 4.438 1 96.44 53 ALA B N 1
ATOM 1530 C CA . ALA B 1 53 ? -11.57 10.109 4.852 1 96.44 53 ALA B CA 1
ATOM 1531 C C . ALA B 1 53 ? -10.961 11.039 3.807 1 96.44 53 ALA B C 1
ATOM 1533 O O . ALA B 1 53 ? -10.141 10.617 2.99 1 96.44 53 ALA B O 1
ATOM 1534 N N . THR B 1 54 ? -11.352 12.258 3.854 1 95.31 54 THR B N 1
ATOM 1535 C CA . THR B 1 54 ? -10.805 13.273 2.953 1 95.31 54 THR B CA 1
ATOM 1536 C C . THR B 1 54 ? -9.359 13.602 3.324 1 95.31 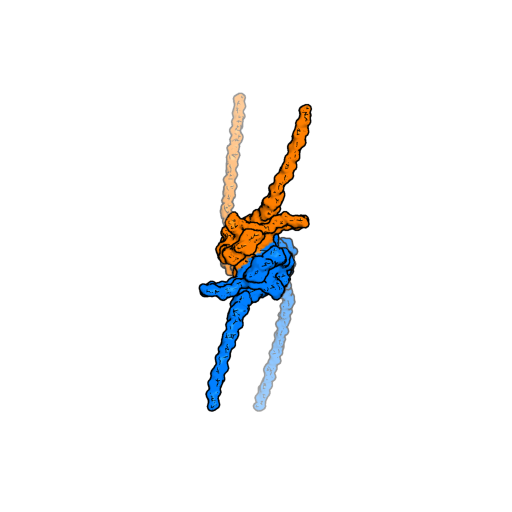54 THR B C 1
ATOM 1538 O O . THR B 1 54 ? -8.945 13.383 4.461 1 95.31 54 THR B O 1
ATOM 1541 N N . SER B 1 55 ? -8.648 14.188 2.404 1 95.94 55 SER B N 1
ATOM 1542 C CA . SER B 1 55 ? -7.25 14.555 2.621 1 95.94 55 SER B CA 1
ATOM 1543 C C . SER B 1 55 ? -7.113 15.539 3.775 1 95.94 55 SER B C 1
ATOM 1545 O O . SER B 1 55 ? -6.176 15.445 4.574 1 95.94 55 SER B O 1
ATOM 1547 N N . VAL B 1 56 ? -8.055 16.5 3.932 1 94.88 56 VAL B N 1
ATOM 1548 C CA . VAL B 1 56 ? -8.016 17.484 5.008 1 94.88 56 VAL B CA 1
ATOM 1549 C C . VAL B 1 56 ? -8.203 16.781 6.352 1 94.88 56 VAL B C 1
ATOM 1551 O O . VAL B 1 56 ? -7.461 17.031 7.301 1 94.88 56 VAL B O 1
ATOM 1554 N N . SER B 1 57 ? -9.148 15.883 6.395 1 96.06 57 SER B N 1
ATOM 1555 C CA . SER B 1 57 ? -9.438 15.156 7.633 1 96.06 57 SER B CA 1
ATOM 1556 C C . SER B 1 57 ? -8.258 14.289 8.047 1 96.06 57 SER B C 1
ATOM 1558 O O . SER B 1 57 ? -7.895 14.234 9.219 1 96.06 57 SER B O 1
ATOM 1560 N N . VAL B 1 58 ? -7.652 13.625 7.074 1 97.44 58 VAL B N 1
ATOM 1561 C CA . VAL B 1 58 ? -6.516 12.758 7.367 1 97.44 58 VAL B CA 1
ATOM 1562 C C . VAL B 1 58 ? -5.332 13.594 7.836 1 97.44 58 VAL B C 1
ATOM 1564 O O . VAL B 1 58 ? -4.668 13.242 8.82 1 97.44 58 VAL B O 1
ATOM 1567 N N . LYS B 1 59 ? -5.07 14.695 7.191 1 97.38 59 LYS B N 1
ATOM 1568 C CA . LYS B 1 59 ? -3.979 15.578 7.586 1 97.38 59 LYS B CA 1
ATOM 1569 C C . LYS B 1 59 ? -4.141 16.047 9.031 1 97.38 59 LYS B C 1
ATOM 1571 O O . LYS B 1 59 ? -3.182 16.031 9.805 1 97.38 59 LYS B O 1
ATOM 1576 N N . ASN B 1 60 ? -5.293 16.406 9.422 1 96.62 60 ASN B N 1
ATOM 1577 C CA . ASN B 1 60 ? -5.574 16.953 10.75 1 96.62 60 ASN B CA 1
ATOM 1578 C C . ASN B 1 60 ? -5.438 15.891 11.836 1 96.62 60 ASN B C 1
ATOM 1580 O O . ASN B 1 60 ? -5.184 16.219 13 1 96.62 60 ASN B O 1
ATOM 1584 N N . ALA B 1 61 ? -5.652 14.648 11.492 1 97.44 61 ALA B N 1
ATOM 1585 C CA . ALA B 1 61 ? -5.539 13.539 12.438 1 97.44 61 ALA B CA 1
ATOM 1586 C C . ALA B 1 61 ? -4.477 12.539 11.984 1 97.44 61 ALA B C 1
ATOM 1588 O O . ALA B 1 61 ? -4.656 11.328 12.125 1 97.44 61 ALA B O 1
ATOM 1589 N N . PHE B 1 62 ? -3.4 13.055 11.492 1 97.62 62 PHE B N 1
ATOM 1590 C CA . PHE B 1 62 ? -2.461 12.227 10.75 1 97.62 62 PHE B CA 1
ATOM 1591 C C . PHE B 1 62 ? -1.864 11.148 11.648 1 97.62 62 PHE B C 1
ATOM 1593 O O . PHE B 1 62 ? -1.817 9.977 11.273 1 97.62 62 PHE B O 1
ATOM 1600 N N . SER B 1 63 ? -1.434 11.516 12.773 1 94.81 63 SER B N 1
ATOM 1601 C CA . SER B 1 63 ? -0.834 10.555 13.695 1 94.81 63 SER B CA 1
ATOM 1602 C C . SER B 1 63 ? -1.827 9.461 14.078 1 94.81 63 SER B C 1
ATOM 1604 O O . SER B 1 63 ? -1.476 8.281 14.109 1 94.81 63 SER B O 1
ATOM 1606 N N . ALA B 1 64 ? -3.045 9.828 14.367 1 96.31 64 ALA B N 1
ATOM 1607 C CA . ALA B 1 64 ? -4.078 8.859 14.727 1 96.31 64 ALA B CA 1
ATOM 1608 C C . ALA B 1 64 ? -4.402 7.938 13.555 1 96.31 64 ALA B C 1
ATOM 1610 O O . ALA B 1 64 ? -4.609 6.738 13.734 1 96.31 64 ALA B O 1
ATOM 1611 N N . ARG B 1 65 ? -4.426 8.469 12.367 1 97.94 65 ARG B N 1
ATOM 1612 C CA . ARG B 1 65 ? -4.723 7.691 11.164 1 97.94 65 ARG B CA 1
ATOM 1613 C C . ARG B 1 65 ? -3.613 6.684 10.875 1 97.94 65 ARG B C 1
ATOM 1615 O O . ARG B 1 65 ? -3.885 5.559 10.453 1 97.94 65 ARG B O 1
ATOM 1622 N N . LEU B 1 66 ? -2.373 7.066 11.094 1 97.62 66 LEU B N 1
ATOM 1623 C CA . LEU B 1 66 ? -1.271 6.125 10.945 1 97.62 66 LEU B CA 1
ATOM 1624 C C . LEU B 1 66 ? -1.422 4.957 11.914 1 97.62 66 LEU B C 1
ATOM 1626 O O . LEU B 1 66 ? -1.292 3.795 11.523 1 97.62 66 LEU B O 1
ATOM 1630 N N . LYS B 1 67 ? -1.749 5.27 13.156 1 95.38 67 LYS B N 1
ATOM 1631 C CA . LYS B 1 67 ? -1.936 4.215 14.141 1 95.38 67 LYS B CA 1
ATOM 1632 C C . LYS B 1 67 ? -3.09 3.295 13.758 1 95.38 67 LYS B C 1
ATOM 1634 O O . LYS B 1 67 ? -2.984 2.072 13.875 1 95.38 67 LYS B O 1
ATOM 1639 N N . GLN B 1 68 ? -4.16 3.857 13.281 1 97.06 68 GLN B N 1
ATOM 1640 C CA . GLN B 1 68 ? -5.336 3.098 12.867 1 97.06 68 GLN B CA 1
ATOM 1641 C C . GLN B 1 68 ? -5.023 2.205 11.664 1 97.06 68 GLN B C 1
ATOM 1643 O O . GLN B 1 68 ? -5.648 1.158 11.484 1 97.06 68 GLN B O 1
ATOM 1648 N N . SER B 1 69 ? -4.074 2.615 10.891 1 97.81 69 SER B N 1
ATOM 1649 C CA . SER B 1 69 ? -3.717 1.838 9.703 1 97.81 69 SER B CA 1
ATOM 1650 C C . SER B 1 69 ? -3.129 0.484 10.094 1 97.81 69 SER B C 1
ATOM 1652 O O . SER B 1 69 ? -3.049 -0.423 9.258 1 97.81 69 SER B O 1
ATOM 1654 N N . ARG B 1 70 ? -2.668 0.28 11.281 1 96.31 70 ARG B N 1
ATOM 1655 C CA . ARG B 1 70 ? -2.168 -1.011 11.75 1 96.31 70 ARG B CA 1
ATOM 1656 C C . ARG B 1 70 ? -3.293 -2.039 11.82 1 96.31 70 ARG B C 1
ATOM 1658 O O . ARG B 1 70 ? -3.045 -3.244 11.742 1 96.31 70 ARG B O 1
ATOM 1665 N N . GLU B 1 71 ? -4.473 -1.474 11.961 1 96.12 71 GLU B N 1
ATOM 1666 C CA . GLU B 1 71 ? -5.633 -2.355 12.055 1 96.12 71 GLU B CA 1
ATOM 1667 C C . GLU B 1 71 ? -6.293 -2.555 10.695 1 96.12 71 GLU B C 1
ATOM 1669 O O . GLU B 1 71 ? -6.738 -3.656 10.375 1 96.12 71 GLU B O 1
ATOM 1674 N N . ALA B 1 72 ? -6.395 -1.538 9.977 1 96.81 72 ALA B N 1
ATOM 1675 C CA . ALA B 1 72 ? -6.977 -1.56 8.641 1 96.81 72 ALA B CA 1
ATOM 1676 C C . ALA B 1 72 ? -6.359 -0.481 7.758 1 96.81 72 ALA B C 1
ATOM 1678 O O . ALA B 1 72 ? -6 0.597 8.234 1 96.81 72 ALA B O 1
ATOM 1679 N N . PRO B 1 73 ? -6.277 -0.832 6.457 1 97.88 73 PRO B N 1
ATOM 1680 C CA . PRO B 1 73 ? -5.801 0.224 5.559 1 97.88 73 PRO B CA 1
ATOM 1681 C C . PRO B 1 73 ? -6.59 1.523 5.711 1 97.88 73 PRO B C 1
ATOM 1683 O O . PRO B 1 73 ? -7.809 1.492 5.895 1 97.88 73 PRO B O 1
ATOM 1686 N N . GLN B 1 74 ? -5.902 2.664 5.688 1 98.44 74 GLN B N 1
ATOM 1687 C CA . GLN B 1 74 ? -6.555 3.969 5.66 1 98.44 74 GLN B CA 1
ATOM 1688 C C . GLN B 1 74 ? -6.605 4.531 4.242 1 98.44 74 GLN B C 1
ATOM 1690 O O . GLN B 1 74 ? -5.582 4.59 3.555 1 98.44 74 GLN B O 1
ATOM 1695 N N . ILE B 1 75 ? -7.809 4.969 3.854 1 97.94 75 ILE B N 1
ATOM 1696 C CA . ILE B 1 75 ? -8.008 5.48 2.502 1 97.94 75 ILE B CA 1
ATOM 1697 C C . ILE B 1 75 ? -8.18 6.996 2.543 1 97.94 75 ILE B C 1
ATOM 1699 O O . ILE B 1 75 ? -8.984 7.512 3.324 1 97.94 75 ILE B O 1
ATOM 1703 N N . VAL B 1 76 ? -7.398 7.664 1.738 1 97.56 76 VAL B N 1
ATOM 1704 C CA . VAL B 1 76 ? -7.441 9.117 1.621 1 97.56 76 VAL B CA 1
ATOM 1705 C C . VAL B 1 76 ? -8.062 9.508 0.281 1 97.56 76 VAL B C 1
ATOM 1707 O O . VAL B 1 76 ? -7.586 9.086 -0.776 1 97.56 76 VAL B O 1
ATOM 1710 N N . THR B 1 77 ? -9.102 10.297 0.369 1 95.75 77 THR B N 1
ATOM 1711 C CA . THR B 1 77 ? -9.711 10.789 -0.86 1 95.75 77 THR B CA 1
ATOM 1712 C C . THR B 1 77 ? -9.367 12.258 -1.08 1 95.75 77 THR B C 1
ATOM 1714 O O . THR B 1 77 ? -9.398 13.055 -0.14 1 95.75 77 THR B O 1
ATOM 1717 N N . VAL B 1 78 ? -8.961 12.562 -2.23 1 94.06 78 VAL B N 1
ATOM 1718 C CA . VAL B 1 78 ? -8.703 13.938 -2.641 1 94.06 78 VAL B CA 1
ATOM 1719 C C . VAL B 1 78 ? -9.719 14.359 -3.695 1 94.06 78 VAL B C 1
ATOM 1721 O O . VAL B 1 78 ? -9.867 13.695 -4.727 1 94.06 78 VAL B O 1
ATOM 1724 N N . GLN B 1 79 ? -10.375 15.336 -3.369 1 86.62 79 GLN B N 1
ATOM 1725 C CA . GLN B 1 79 ? -11.398 15.844 -4.277 1 86.62 79 GLN B CA 1
ATOM 1726 C C . GLN B 1 79 ? -10.773 16.594 -5.453 1 86.62 79 GLN B C 1
ATOM 1728 O O . GLN B 1 79 ? -9.711 17.203 -5.316 1 86.62 79 GLN B O 1
ATOM 1733 N N . ALA B 1 80 ? -11.484 16.438 -6.504 1 82.5 80 ALA B N 1
ATOM 1734 C CA . ALA B 1 80 ? -11.047 17.141 -7.707 1 82.5 80 ALA B CA 1
ATOM 1735 C C . ALA B 1 80 ? -11.156 18.656 -7.527 1 82.5 80 ALA B C 1
ATOM 1737 O O . ALA B 1 80 ? -12.125 19.141 -6.953 1 82.5 80 ALA B O 1
ATOM 1738 N N . ARG B 1 81 ? -10 19.297 -7.758 1 76.75 81 ARG B N 1
ATOM 1739 C CA . ARG B 1 81 ? -10.039 20.75 -7.75 1 76.75 81 ARG B CA 1
ATOM 1740 C C . ARG B 1 81 ? -9.289 21.328 -8.945 1 76.75 81 ARG B C 1
ATOM 1742 O O . ARG B 1 81 ? -8.242 20.797 -9.336 1 76.75 81 ARG B O 1
ATOM 1749 N N . GLY B 1 82 ? -9.812 22.469 -9.461 1 76.81 82 GLY B N 1
ATOM 1750 C CA . GLY B 1 82 ? -9.117 23.266 -10.469 1 76.81 82 GLY B CA 1
ATOM 1751 C C . GLY B 1 82 ? -8.641 22.438 -11.648 1 76.81 82 GLY B C 1
ATOM 1752 O O . GLY B 1 82 ? -7.516 22.625 -12.117 1 76.81 82 GLY B O 1
ATOM 1753 N N . GLY B 1 83 ? -9.328 21.422 -12.031 1 73.94 83 GLY B N 1
ATOM 1754 C CA . GLY B 1 83 ? -8.906 20.641 -13.188 1 73.94 83 GLY B CA 1
ATOM 1755 C C . GLY B 1 83 ? -8.242 19.328 -12.812 1 73.94 83 GLY B C 1
ATOM 1756 O O . GLY B 1 83 ? -7.934 18.516 -13.68 1 73.94 83 GLY B O 1
ATOM 1757 N N . GLU B 1 84 ? -7.859 19.281 -11.57 1 74.12 84 GLU B N 1
ATOM 1758 C CA . GLU B 1 84 ? -7.301 18.016 -11.117 1 74.12 84 GLU B CA 1
ATOM 1759 C C . GLU B 1 84 ? -8.398 16.969 -10.898 1 74.12 84 GLU B C 1
ATOM 1761 O O . GLU B 1 84 ? -9.539 17.328 -10.594 1 74.12 84 GLU B O 1
ATOM 1766 N N . THR B 1 85 ? -7.98 15.758 -11.195 1 81.5 85 THR B N 1
ATOM 1767 C CA . THR B 1 85 ? -8.938 14.664 -11.047 1 81.5 85 THR B CA 1
ATOM 1768 C C . THR B 1 85 ? -8.953 14.164 -9.602 1 81.5 85 THR B C 1
ATOM 1770 O O . THR B 1 85 ? -7.977 14.336 -8.867 1 81.5 85 THR B O 1
ATOM 1773 N N . GLU B 1 86 ? -10.125 13.633 -9.312 1 89.19 86 GLU B N 1
ATOM 1774 C CA . GLU B 1 86 ? -10.242 12.961 -8.023 1 89.19 86 GLU B CA 1
ATOM 1775 C C . GLU B 1 86 ? -9.242 11.82 -7.898 1 89.19 86 GLU B C 1
ATOM 1777 O O . GLU B 1 86 ? -8.961 11.125 -8.875 1 89.19 86 GLU B O 1
ATOM 1782 N N . SER B 1 87 ? -8.648 11.773 -6.781 1 92.44 87 SER B N 1
ATOM 1783 C CA . SER B 1 87 ? -7.66 10.727 -6.562 1 92.44 87 SER B CA 1
ATOM 1784 C C . SER B 1 87 ? -7.84 10.07 -5.195 1 92.44 87 SER B C 1
ATOM 1786 O O . SER B 1 87 ? -8.391 10.68 -4.277 1 92.44 87 SER B O 1
ATOM 1788 N N . GLU B 1 88 ? -7.477 8.852 -5.133 1 96.31 88 GLU B N 1
ATOM 1789 C CA . GLU B 1 88 ? -7.535 8.062 -3.902 1 96.31 88 GLU B CA 1
ATOM 1790 C C . GLU B 1 88 ? -6.172 7.461 -3.568 1 96.31 88 GLU B C 1
ATOM 1792 O O . GLU B 1 88 ? -5.453 7.008 -4.461 1 96.31 88 GLU B O 1
ATOM 1797 N N . TYR B 1 89 ? -5.863 7.488 -2.342 1 97.75 89 TYR B N 1
ATOM 1798 C CA . TYR B 1 89 ? -4.609 6.93 -1.849 1 97.75 89 TYR B CA 1
ATOM 1799 C C . TYR B 1 89 ? -4.855 5.977 -0.687 1 97.75 89 TYR B C 1
ATOM 1801 O O . TYR B 1 89 ? -5.887 6.055 -0.02 1 97.75 89 TYR B O 1
ATOM 1809 N N . VAL B 1 90 ? -3.914 5.086 -0.47 1 98.38 90 VAL B N 1
ATOM 1810 C CA . VAL B 1 90 ? -3.988 4.152 0.65 1 98.38 90 VAL B CA 1
ATOM 1811 C C . VAL B 1 90 ? -2.732 4.277 1.511 1 98.38 90 VAL B C 1
ATOM 1813 O O . VAL B 1 90 ? -1.623 4.402 0.988 1 98.38 90 VAL B O 1
ATOM 1816 N N . ILE B 1 91 ? -2.896 4.289 2.744 1 98.69 91 ILE B N 1
ATOM 1817 C CA . ILE B 1 91 ? -1.831 4.246 3.738 1 98.69 91 ILE B CA 1
ATOM 1818 C C . ILE B 1 91 ? -1.817 2.881 4.422 1 98.69 91 ILE B C 1
ATOM 1820 O O . ILE B 1 91 ? -2.826 2.455 4.992 1 98.69 91 ILE B O 1
ATOM 1824 N N . VAL B 1 92 ? -0.702 2.23 4.391 1 98.06 92 VAL B N 1
ATOM 1825 C CA . VAL B 1 92 ? -0.55 0.912 5 1 98.06 92 VAL B CA 1
ATOM 1826 C C . VAL B 1 92 ? 0.794 0.824 5.715 1 98.06 92 VAL B C 1
ATOM 1828 O O . VAL B 1 92 ? 1.767 1.463 5.309 1 98.06 92 VAL B O 1
ATOM 1831 N N . PRO B 1 93 ? 0.854 0.025 6.812 1 97.75 93 PRO B N 1
ATOM 1832 C CA . PRO B 1 93 ? 2.178 -0.265 7.367 1 97.75 93 PRO B CA 1
ATOM 1833 C C . PRO B 1 93 ? 3.104 -0.947 6.363 1 97.75 93 PRO B C 1
ATOM 1835 O O . PRO B 1 93 ? 2.66 -1.793 5.582 1 97.75 93 PRO B O 1
ATOM 1838 N N . ILE B 1 94 ? 4.332 -0.597 6.426 1 97.25 94 ILE B N 1
ATOM 1839 C CA . ILE B 1 94 ? 5.301 -1.155 5.492 1 97.25 94 ILE B CA 1
ATOM 1840 C C . ILE B 1 94 ? 5.355 -2.674 5.652 1 97.25 94 ILE B C 1
ATOM 1842 O O . ILE B 1 94 ? 5.559 -3.4 4.676 1 97.25 94 ILE B O 1
ATOM 1846 N N . GLU B 1 95 ? 5.156 -3.139 6.848 1 95.06 95 GLU B N 1
ATOM 1847 C CA . GLU B 1 95 ? 5.16 -4.578 7.098 1 95.06 95 GLU B CA 1
ATOM 1848 C C . GLU B 1 95 ? 4.059 -5.277 6.305 1 95.06 95 GLU B C 1
ATOM 1850 O O . GLU B 1 95 ? 4.266 -6.379 5.789 1 95.06 95 GLU B O 1
ATOM 1855 N N . GLU B 1 96 ? 2.947 -4.711 6.203 1 95.44 96 GLU B N 1
ATOM 1856 C CA . GLU B 1 96 ? 1.85 -5.289 5.434 1 95.44 96 GLU B CA 1
ATOM 1857 C C . GLU B 1 96 ? 2.141 -5.25 3.938 1 95.44 96 GLU B C 1
ATOM 1859 O O . GLU B 1 96 ? 1.799 -6.18 3.207 1 95.44 96 GLU B O 1
ATOM 1864 N N . MET B 1 97 ? 2.734 -4.184 3.475 1 95.31 97 MET B N 1
ATOM 1865 C CA . MET B 1 97 ? 3.168 -4.094 2.082 1 95.31 97 MET B CA 1
ATOM 1866 C C . MET B 1 97 ? 4.195 -5.176 1.763 1 95.31 97 MET B C 1
ATOM 1868 O O . MET B 1 97 ? 4.109 -5.828 0.721 1 95.31 97 MET B O 1
ATOM 1872 N N . ASN B 1 98 ? 5.125 -5.352 2.646 1 94.88 98 ASN B N 1
ATOM 1873 C CA . ASN B 1 98 ? 6.125 -6.398 2.48 1 94.88 98 ASN B CA 1
ATOM 1874 C C . ASN B 1 98 ? 5.48 -7.777 2.383 1 94.88 98 ASN B C 1
ATOM 1876 O O . ASN B 1 98 ? 5.863 -8.594 1.538 1 94.88 98 ASN B O 1
ATOM 1880 N N . ARG B 1 99 ? 4.547 -8.031 3.207 1 93.88 99 ARG B N 1
ATOM 1881 C CA . ARG B 1 99 ? 3.842 -9.312 3.168 1 93.88 99 ARG B CA 1
ATOM 1882 C C . ARG B 1 99 ? 3.162 -9.516 1.818 1 93.88 99 ARG B C 1
ATOM 1884 O O . ARG B 1 99 ? 3.176 -10.625 1.272 1 93.88 99 ARG B O 1
ATOM 1891 N N . LEU B 1 100 ? 2.564 -8.508 1.334 1 92.69 100 LEU B N 1
ATOM 1892 C CA . LEU B 1 100 ? 1.896 -8.578 0.038 1 92.69 100 LEU B CA 1
ATOM 1893 C C . LEU B 1 100 ? 2.895 -8.883 -1.073 1 92.69 100 LEU B C 1
ATOM 1895 O O . LEU B 1 100 ? 2.639 -9.734 -1.927 1 92.69 100 LEU B O 1
ATOM 1899 N N . LEU B 1 101 ? 3.979 -8.211 -1.073 1 92.56 101 LEU B N 1
ATOM 1900 C CA . LEU B 1 101 ? 5 -8.406 -2.096 1 92.56 101 LEU B CA 1
ATOM 1901 C C . LEU B 1 101 ? 5.617 -9.797 -1.983 1 92.56 101 LEU B C 1
ATOM 1903 O O . LEU B 1 101 ? 5.891 -10.445 -2.998 1 92.56 101 LEU B O 1
ATOM 1907 N N . GLU B 1 102 ? 5.824 -10.219 -0.785 1 91.94 102 GLU B N 1
ATOM 1908 C CA . GLU B 1 102 ? 6.332 -11.562 -0.553 1 91.94 102 GLU B CA 1
ATOM 1909 C C . GLU B 1 102 ? 5.375 -12.617 -1.105 1 91.94 102 GLU B C 1
ATOM 1911 O O . GLU B 1 102 ? 5.801 -13.57 -1.761 1 91.94 102 GLU B O 1
ATOM 1916 N N . ALA B 1 103 ? 4.156 -12.438 -0.79 1 87.38 103 ALA B N 1
ATOM 1917 C CA . ALA B 1 103 ? 3.145 -13.359 -1.295 1 87.38 103 ALA B CA 1
ATOM 1918 C C . ALA B 1 103 ? 3.148 -13.398 -2.82 1 87.38 103 ALA B C 1
ATOM 1920 O O . ALA B 1 103 ? 2.912 -14.445 -3.424 1 87.38 103 ALA B O 1
ATOM 1921 N N . GLN B 1 104 ? 3.375 -12.305 -3.434 1 86.5 104 GLN B N 1
ATOM 1922 C CA . GLN B 1 104 ? 3.457 -12.234 -4.891 1 86.5 104 GLN B CA 1
ATOM 1923 C C . GLN B 1 104 ? 4.652 -13.023 -5.41 1 86.5 104 GLN B C 1
ATOM 1925 O O . GLN B 1 104 ? 4.547 -13.742 -6.41 1 86.5 104 GLN B O 1
ATOM 1930 N N . ILE B 1 105 ? 5.723 -12.812 -4.793 1 86.25 105 ILE B N 1
ATOM 1931 C CA . ILE B 1 105 ? 6.934 -13.531 -5.18 1 86.25 105 ILE B CA 1
ATOM 1932 C C . ILE B 1 105 ? 6.719 -15.031 -5.031 1 86.25 105 ILE B C 1
ATOM 1934 O O . ILE B 1 105 ? 7.07 -15.812 -5.922 1 86.25 105 ILE B O 1
ATOM 1938 N N . GLU B 1 106 ? 6.141 -15.445 -3.982 1 84.38 106 GLU B N 1
ATOM 1939 C CA . GLU B 1 106 ? 5.863 -16.859 -3.715 1 84.38 106 GLU B CA 1
ATOM 1940 C C . GLU B 1 106 ? 4.902 -17.438 -4.754 1 84.38 106 GLU B C 1
ATOM 1942 O O . GLU B 1 106 ? 5.109 -18.547 -5.238 1 84.38 106 GLU B O 1
ATOM 1947 N N . ALA B 1 107 ? 3.943 -16.734 -5.074 1 79.94 107 ALA B N 1
ATOM 1948 C CA . ALA B 1 107 ? 2.955 -17.188 -6.051 1 79.94 107 ALA B CA 1
ATOM 1949 C C . ALA B 1 107 ? 3.586 -17.359 -7.43 1 79.94 107 ALA B C 1
ATOM 1951 O O . ALA B 1 107 ? 3.205 -18.266 -8.18 1 79.94 107 ALA B O 1
ATOM 1952 N N . ARG B 1 108 ? 4.543 -16.625 -7.773 1 77.5 108 ARG B N 1
ATOM 1953 C CA . ARG B 1 108 ? 5.223 -16.719 -9.062 1 77.5 108 ARG B CA 1
ATOM 1954 C C . ARG B 1 108 ? 6.215 -17.875 -9.078 1 77.5 108 ARG B C 1
ATOM 1956 O O . ARG B 1 108 ? 6.48 -18.453 -10.133 1 77.5 108 ARG B O 1
ATOM 1963 N N . GLN B 1 109 ? 6.879 -18.141 -7.988 1 75.19 109 GLN B N 1
ATOM 1964 C CA . GLN B 1 109 ? 7.859 -19.219 -7.887 1 75.19 109 GLN B CA 1
ATOM 1965 C C . GLN B 1 109 ? 7.176 -20.578 -7.836 1 75.19 109 GLN B C 1
ATOM 1967 O O . GLN B 1 109 ? 7.715 -21.578 -8.336 1 75.19 109 GLN B O 1
ATOM 1972 N N . SER B 1 110 ? 6.215 -20.641 -7.059 1 63.47 110 SER B N 1
ATOM 1973 C CA . SER B 1 110 ? 5.48 -21.906 -7.027 1 63.47 110 SER B CA 1
ATOM 1974 C C . SER B 1 110 ? 5.066 -22.344 -8.43 1 63.47 110 SER B C 1
ATOM 1976 O O . SER B 1 110 ? 4.91 -23.531 -8.695 1 63.47 110 SER B O 1
ATOM 1978 N N . ASP B 1 111 ? 4.941 -21.422 -9.344 1 53.88 111 ASP B N 1
ATOM 1979 C CA . ASP B 1 111 ? 4.703 -21.766 -10.742 1 53.88 111 ASP B CA 1
ATOM 1980 C C . ASP B 1 111 ? 5.949 -22.375 -11.383 1 53.88 111 ASP B C 1
ATOM 1982 O O . ASP B 1 111 ? 5.848 -23.141 -12.336 1 53.88 111 ASP B O 1
ATOM 1986 N N . PHE B 1 112 ? 7.082 -21.984 -10.938 1 50.38 112 PHE B N 1
ATOM 1987 C CA . PHE B 1 112 ? 8.281 -22.562 -11.539 1 50.38 112 PHE B CA 1
ATOM 1988 C C . PHE B 1 112 ? 8.547 -23.969 -10.992 1 50.38 112 PHE B C 1
ATOM 1990 O O . PHE B 1 112 ? 9.516 -24.609 -11.375 1 50.38 112 PHE B O 1
ATOM 1997 N N . VAL B 1 113 ? 7.938 -24.422 -9.969 1 47.88 113 VAL B N 1
ATOM 1998 C CA . VAL B 1 113 ? 8.117 -25.844 -9.766 1 47.88 113 VAL B CA 1
ATOM 1999 C C . VAL B 1 113 ? 7.613 -26.609 -10.992 1 47.88 113 VAL B C 1
ATOM 2001 O O . VAL B 1 113 ? 6.422 -26.578 -11.297 1 47.88 113 VAL B O 1
ATOM 2004 N N . PRO B 1 114 ? 8.5 -26.906 -11.836 1 45.31 114 PRO B N 1
ATOM 2005 C CA . PRO B 1 114 ? 8.18 -27.578 -13.094 1 45.31 114 P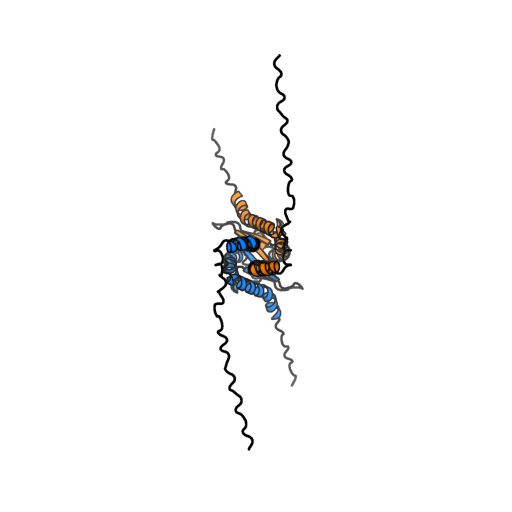RO B CA 1
ATOM 2006 C C . PRO B 1 114 ? 7.148 -28.688 -12.93 1 45.31 114 PRO B C 1
ATOM 2008 O O . PRO B 1 114 ? 7.219 -29.469 -11.969 1 45.31 114 PRO B O 1
ATOM 2011 N N . ILE B 1 115 ? 6.102 -28.641 -13.672 1 43.84 115 ILE B N 1
ATOM 2012 C CA . ILE B 1 115 ? 5.137 -29.719 -13.836 1 43.84 115 ILE B CA 1
ATOM 2013 C C . ILE B 1 115 ? 5.852 -31.062 -13.781 1 43.84 115 ILE B C 1
ATOM 2015 O O . ILE B 1 115 ? 5.301 -32.031 -13.281 1 43.84 115 ILE B O 1
ATOM 2019 N N . THR B 1 116 ? 7.031 -30.859 -14.188 1 46.78 116 THR B N 1
ATOM 2020 C CA . THR B 1 116 ? 7.836 -32.062 -14.242 1 46.78 116 THR B CA 1
ATOM 2021 C C . THR B 1 116 ? 8.133 -32.594 -12.836 1 46.78 116 THR B C 1
ATOM 2023 O O . THR B 1 116 ? 8.148 -33.781 -12.594 1 46.78 116 THR B O 1
ATOM 2026 N N . SER B 1 117 ? 8.383 -31.734 -12 1 48.09 117 SER B N 1
ATOM 2027 C CA . SER B 1 117 ? 8.68 -32.219 -10.656 1 48.09 117 SER B CA 1
ATOM 2028 C C . SER B 1 117 ? 7.414 -32.688 -9.945 1 48.09 117 SER B C 1
ATOM 2030 O O . SER B 1 117 ? 7.441 -33.688 -9.227 1 48.09 117 SER B O 1
ATOM 2032 N N . LYS B 1 118 ? 6.375 -31.984 -10.281 1 45.34 118 LYS B N 1
ATOM 2033 C CA . LYS B 1 118 ? 5.094 -32.438 -9.75 1 45.34 118 LYS B CA 1
ATOM 2034 C C . LYS B 1 118 ? 4.629 -33.719 -10.461 1 45.34 118 LYS B C 1
ATOM 2036 O O . LYS B 1 118 ? 4.062 -34.625 -9.828 1 45.34 118 LYS B O 1
ATOM 2041 N N . LEU B 1 119 ? 4.887 -33.75 -11.711 1 47.56 119 LEU B N 1
ATOM 2042 C CA . LEU B 1 119 ? 4.664 -34.969 -12.461 1 47.56 119 LEU B CA 1
ATOM 2043 C C . LEU B 1 119 ? 5.582 -36.094 -11.961 1 47.56 119 LEU B C 1
ATOM 2045 O O . LEU B 1 119 ? 5.156 -37.25 -11.836 1 47.56 119 LEU B O 1
ATOM 2049 N N . LYS B 1 120 ? 6.762 -35.75 -11.688 1 48.28 120 LYS B N 1
ATOM 2050 C CA . LYS B 1 120 ? 7.68 -36.75 -11.133 1 48.28 120 LYS B CA 1
ATOM 2051 C C . LYS B 1 120 ? 7.227 -37.188 -9.742 1 48.28 120 LYS B C 1
ATOM 2053 O O . LYS B 1 120 ? 7.336 -38.375 -9.406 1 48.28 120 LYS B O 1
ATOM 2058 N N . ALA B 1 121 ? 6.707 -36.312 -9.039 1 50.34 121 ALA B N 1
ATOM 2059 C CA . ALA B 1 121 ? 6.18 -36.688 -7.719 1 50.34 121 ALA B CA 1
ATOM 2060 C C . ALA B 1 121 ? 4.875 -37.469 -7.844 1 50.34 121 ALA B C 1
ATOM 2062 O O . ALA B 1 121 ? 4.598 -38.344 -7.027 1 50.34 121 ALA B O 1
ATOM 2063 N N . ALA B 1 122 ? 4.145 -37.031 -8.75 1 44.25 122 ALA B N 1
ATOM 2064 C CA . ALA B 1 122 ? 2.924 -37.781 -9.039 1 44.25 122 ALA B CA 1
ATOM 2065 C C . ALA B 1 122 ? 3.244 -39.125 -9.703 1 44.25 122 ALA B C 1
ATOM 2067 O O . ALA B 1 122 ? 2.512 -40.094 -9.523 1 44.25 122 ALA B O 1
ATOM 2068 N N . THR B 1 123 ? 4.191 -39 -10.586 1 45.66 123 THR B N 1
ATOM 2069 C CA . THR B 1 123 ? 4.609 -40.25 -11.227 1 45.66 123 THR B CA 1
ATOM 2070 C C . THR B 1 123 ? 5.395 -41.125 -10.258 1 45.66 123 THR B C 1
ATOM 2072 O O . THR B 1 123 ? 5.578 -42.312 -10.5 1 45.66 123 THR B O 1
ATOM 2075 N N . CYS B 1 124 ? 6.051 -40.5 -9.281 1 41.69 124 CYS B N 1
ATOM 2076 C CA . CYS B 1 124 ? 6.723 -41.344 -8.289 1 41.69 124 CYS B CA 1
ATOM 2077 C C . CYS B 1 124 ? 5.719 -41.938 -7.32 1 41.69 124 CYS B C 1
ATOM 2079 O O . CYS B 1 124 ? 6.105 -42.594 -6.332 1 41.69 124 CYS B O 1
ATOM 2081 N N . GLU B 1 125 ? 4.484 -41.469 -7.328 1 43.22 125 GLU B N 1
ATOM 2082 C CA . GLU B 1 125 ? 3.621 -42.344 -6.551 1 43.22 125 GLU B CA 1
ATOM 2083 C C . GLU B 1 125 ? 3.613 -43.781 -7.125 1 43.22 125 GLU B C 1
ATOM 2085 O O . GLU B 1 125 ? 4.031 -43.969 -8.266 1 43.22 125 GLU B O 1
ATOM 2090 N N . GLU B 1 126 ? 2.844 -44.812 -6.52 1 42.84 126 GLU B N 1
ATOM 2091 C CA . GLU B 1 126 ? 2.758 -46.25 -6.762 1 42.84 126 GLU B CA 1
ATOM 2092 C C . GLU B 1 126 ? 2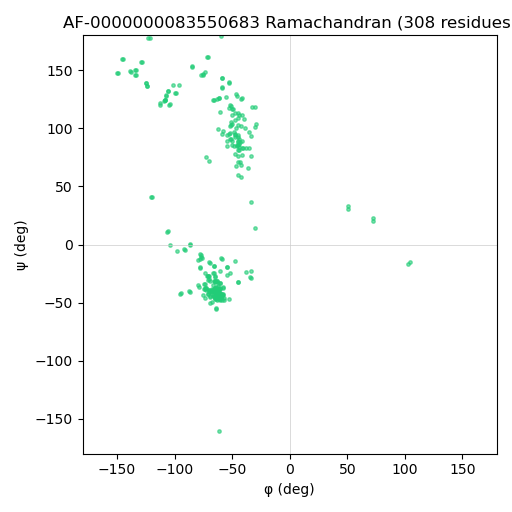.414 -46.562 -8.219 1 42.84 126 GLU B C 1
ATOM 2094 O O . GLU B 1 126 ? 1.642 -45.812 -8.844 1 42.84 126 GLU B O 1
ATOM 2099 N N . PRO B 1 127 ? 3.189 -47.406 -8.945 1 42.62 127 PRO B N 1
ATOM 2100 C CA . PRO B 1 127 ? 2.748 -47.938 -10.242 1 42.62 127 PRO B CA 1
ATOM 2101 C C . PRO B 1 127 ? 1.23 -48.062 -10.344 1 42.62 127 PRO B C 1
ATOM 2103 O O . PRO B 1 127 ? 0.577 -48.5 -9.391 1 42.62 127 PRO B O 1
ATOM 2106 N N . LEU B 1 128 ? 0.612 -47.219 -11.008 1 39.94 128 LEU B N 1
ATOM 2107 C CA . LEU B 1 128 ? -0.801 -47.531 -11.195 1 39.94 128 LEU B CA 1
ATOM 2108 C C . LEU B 1 128 ? -1.017 -49.031 -11.273 1 39.94 128 LEU B C 1
ATOM 2110 O O . LEU B 1 128 ? -0.241 -49.75 -11.914 1 39.94 128 LEU B O 1
ATOM 2114 N N . PRO B 1 129 ? -1.74 -49.688 -10.438 1 37.84 129 PRO B N 1
ATOM 2115 C CA . PRO B 1 129 ? -1.947 -51.125 -10.578 1 37.84 129 PRO B CA 1
ATOM 2116 C C . PRO B 1 129 ? -2.256 -51.531 -12.023 1 37.84 129 PRO B C 1
ATOM 2118 O O . PRO B 1 129 ? -2.865 -50.781 -12.766 1 37.84 129 PRO B O 1
ATOM 2121 N N . LEU B 1 130 ? -1.386 -52.25 -12.672 1 36.97 130 LEU B N 1
ATOM 2122 C CA . LEU B 1 130 ? -1.68 -52.875 -13.953 1 36.97 130 LEU B CA 1
ATOM 2123 C C . LEU B 1 130 ? -3.111 -53.406 -13.984 1 36.97 130 LEU B C 1
ATOM 2125 O O . LEU B 1 130 ? -3.459 -54.312 -13.227 1 36.97 130 LEU B O 1
ATOM 2129 N N . VAL B 1 131 ? -4.047 -52.625 -14.25 1 36.31 131 VAL B N 1
ATOM 2130 C CA . VAL B 1 131 ? -5.367 -53.188 -14.508 1 36.31 131 VAL B CA 1
ATOM 2131 C C . VAL B 1 131 ? -5.262 -54.281 -15.562 1 36.31 131 VAL B C 1
ATOM 2133 O O . VAL B 1 131 ? -4.883 -54.031 -16.703 1 36.31 131 VAL B O 1
ATOM 2136 N N . LEU B 1 132 ? -5.066 -55.562 -15.195 1 37.31 132 LEU B N 1
ATOM 2137 C CA . LEU B 1 132 ? -5.168 -56.719 -16.062 1 37.31 132 LEU B CA 1
ATOM 2138 C C . LEU B 1 132 ? -6.473 -56.688 -16.859 1 37.31 132 LEU B C 1
ATOM 2140 O O . LEU B 1 132 ? -7.531 -56.375 -16.312 1 37.31 132 LEU B O 1
ATOM 2144 N N . PRO B 1 133 ? -6.41 -56.594 -18.141 1 39.69 133 PRO B N 1
ATOM 2145 C CA . PRO B 1 133 ? -7.668 -56.719 -18.891 1 39.69 133 PRO B CA 1
ATOM 2146 C C . PRO B 1 133 ? -8.578 -57.812 -18.359 1 39.69 133 PRO B C 1
ATOM 2148 O O . PRO B 1 133 ? -8.094 -58.875 -17.953 1 39.69 133 PRO B O 1
ATOM 2151 N N . ARG B 1 134 ? -9.664 -57.562 -17.797 1 40.5 134 ARG B N 1
ATOM 2152 C CA . ARG B 1 134 ? -10.641 -58.594 -17.453 1 40.5 134 ARG B CA 1
ATOM 2153 C C . ARG B 1 134 ? -10.891 -59.531 -18.641 1 40.5 134 ARG B C 1
ATOM 2155 O O . ARG B 1 134 ? -11.102 -59.062 -19.766 1 40.5 134 ARG B O 1
ATOM 2162 N N . LYS B 1 135 ? -10.555 -60.75 -18.641 1 38.06 135 LYS B N 1
ATOM 2163 C CA . LYS B 1 135 ? -10.977 -61.781 -19.594 1 38.06 135 LYS B CA 1
ATOM 2164 C C . LYS B 1 135 ? -12.484 -61.75 -19.812 1 38.06 135 LYS B C 1
ATOM 2166 O O . LYS B 1 135 ? -13.258 -61.781 -18.844 1 38.06 135 LYS B O 1
ATOM 2171 N N . SER B 1 136 ? -12.961 -61.031 -20.812 1 40.84 136 SER B N 1
ATOM 2172 C CA . SER B 1 136 ? -14.359 -61.062 -21.234 1 40.84 136 SER B CA 1
ATOM 2173 C C . SER B 1 136 ? -14.859 -62.531 -21.297 1 40.84 136 SER B C 1
ATOM 2175 O O . SER B 1 136 ? -14.492 -63.25 -22.203 1 40.84 136 SER B O 1
ATOM 2177 N N . GLY B 1 137 ? -14.852 -63.312 -20.234 1 35.78 137 GLY B N 1
ATOM 2178 C CA . GLY B 1 137 ? -15.359 -64.688 -20.281 1 35.78 137 GLY B CA 1
ATOM 2179 C C . GLY B 1 137 ? -16.781 -64.75 -20.797 1 35.78 137 GLY B C 1
ATOM 2180 O O . GLY B 1 137 ? -17.422 -65.812 -20.703 1 35.78 137 GLY B O 1
ATOM 2181 N N . THR B 1 138 ? -17.578 -63.656 -20.797 1 39.84 138 THR B N 1
ATOM 2182 C CA . THR B 1 138 ? -18.969 -64.062 -20.984 1 39.84 138 THR B CA 1
ATOM 2183 C C . THR B 1 138 ? -19.219 -64.5 -22.422 1 39.84 138 THR B C 1
ATOM 2185 O O . THR B 1 138 ? -19.172 -63.688 -23.359 1 39.84 138 THR B O 1
ATOM 2188 N N . THR B 1 139 ? -18.766 -65.688 -22.812 1 39.34 139 THR B N 1
ATOM 2189 C CA . THR B 1 139 ? -19.344 -66.312 -24 1 39.34 139 THR B CA 1
ATOM 2190 C C . THR B 1 139 ? -20.859 -66.25 -23.938 1 39.34 139 THR B C 1
ATOM 2192 O O . THR B 1 139 ? -21.484 -66.875 -23.062 1 39.34 139 THR B O 1
ATOM 2195 N N . LYS B 1 140 ? -21.531 -65.125 -24.219 1 41.62 140 LYS B N 1
ATOM 2196 C CA . LYS B 1 140 ? -22.984 -65.125 -24.422 1 41.62 140 LYS B CA 1
ATOM 2197 C C . LYS B 1 140 ? -23.453 -66.25 -25.312 1 41.62 140 LYS B C 1
ATOM 2199 O O . LYS B 1 140 ? -23 -66.375 -26.453 1 41.62 140 LYS B O 1
ATOM 2204 N N . ALA B 1 141 ? -23.844 -67.438 -24.781 1 42.03 141 ALA B N 1
ATOM 2205 C CA . ALA B 1 141 ? -24.578 -68.5 -25.438 1 42.03 141 ALA B CA 1
ATOM 2206 C C . ALA B 1 141 ? -25.766 -67.938 -26.219 1 42.03 141 ALA B C 1
ATOM 2208 O O . ALA B 1 141 ? -26.641 -67.25 -25.656 1 42.03 141 ALA B O 1
ATOM 2209 N N . PHE B 1 142 ? -25.609 -67.5 -27.469 1 39.47 142 PHE B N 1
ATOM 2210 C CA . PHE B 1 142 ? -26.656 -67.25 -28.422 1 39.47 142 PHE B CA 1
ATOM 2211 C C . PHE B 1 142 ? -27.719 -68.312 -28.422 1 39.47 142 PHE B C 1
ATOM 2213 O O . PHE B 1 142 ? -27.469 -69.438 -28.891 1 39.47 142 PHE B O 1
ATOM 2220 N N . ARG B 1 143 ? -28.594 -68.5 -27.375 1 40.41 143 ARG B N 1
ATOM 2221 C CA . ARG B 1 143 ? -29.781 -69.312 -27.469 1 40.41 143 ARG B CA 1
ATOM 2222 C C . ARG B 1 143 ? -30.625 -68.938 -28.688 1 40.41 143 ARG B C 1
ATOM 2224 O O . ARG B 1 143 ? -31.125 -67.812 -28.781 1 40.41 143 ARG B O 1
ATOM 2231 N N . ARG B 1 144 ? -30.422 -69.562 -29.859 1 42.41 144 ARG B N 1
ATOM 2232 C CA . ARG B 1 144 ? -31.266 -69.562 -31.047 1 42.41 144 ARG B CA 1
ATOM 2233 C C . ARG B 1 144 ? -32.719 -69.75 -30.688 1 42.41 144 ARG B C 1
ATOM 2235 O O . ARG B 1 144 ? -33.062 -70.812 -30.109 1 42.41 144 ARG B O 1
ATOM 2242 N N . ARG B 1 145 ? -33.531 -68.75 -30.312 1 41.75 145 ARG B N 1
ATOM 2243 C CA . ARG B 1 145 ? -35 -68.875 -30.172 1 41.75 145 ARG B CA 1
ATOM 2244 C C . ARG B 1 145 ? -35.625 -69.562 -31.344 1 41.75 145 ARG B C 1
ATOM 2246 O O . ARG B 1 145 ? -35.375 -69.188 -32.5 1 41.75 145 ARG B O 1
ATOM 2253 N N . ALA B 1 146 ? -35.969 -70.875 -31.266 1 40.56 146 ALA B N 1
ATOM 2254 C CA . ALA B 1 146 ? -36.75 -71.688 -32.188 1 40.56 146 ALA B CA 1
ATOM 2255 C C . ALA B 1 146 ? -38 -70.938 -32.656 1 40.56 146 ALA B C 1
ATOM 2257 O O . ALA B 1 146 ? -38.781 -70.438 -31.844 1 40.56 146 ALA B O 1
ATOM 2258 N N . VAL B 1 147 ? -37.969 -70.188 -33.75 1 44.16 147 VAL B N 1
ATOM 2259 C CA . VAL B 1 147 ? -39.125 -69.625 -34.438 1 44.16 147 VAL B CA 1
ATOM 2260 C C . VAL B 1 147 ? -40.219 -70.688 -34.562 1 44.16 147 VAL B C 1
ATOM 2262 O O . VAL B 1 147 ? -40 -71.75 -35.094 1 44.16 147 VAL B O 1
ATOM 2265 N N . PRO B 1 148 ? -41.25 -70.625 -33.75 1 48.34 148 PRO B N 1
ATOM 2266 C CA . PRO B 1 148 ? -42.375 -71.562 -33.812 1 48.34 148 PRO B CA 1
ATOM 2267 C C . PRO B 1 148 ? -42.875 -71.75 -35.25 1 48.34 148 PRO B C 1
ATOM 2269 O O . PRO B 1 148 ? -42.719 -70.875 -36.094 1 48.34 148 PRO B O 1
ATOM 2272 N N . ALA B 1 149 ? -43.031 -73 -35.75 1 48.66 149 ALA B N 1
ATOM 2273 C CA . ALA B 1 149 ? -43.531 -73.438 -37.031 1 48.66 149 ALA B CA 1
ATOM 2274 C C . ALA B 1 149 ? -44.906 -72.812 -37.344 1 48.66 149 ALA B C 1
ATOM 2276 O O . ALA B 1 149 ? -45.719 -72.625 -36.438 1 48.66 149 ALA B O 1
ATOM 2277 N N . PRO B 1 150 ? -45 -72.062 -38.438 1 47.78 150 PRO B N 1
ATOM 2278 C CA . PRO B 1 150 ? -46.281 -71.438 -38.875 1 47.78 150 PRO B CA 1
ATOM 2279 C C . PRO B 1 150 ? -47.406 -72.5 -38.938 1 47.78 150 PRO B C 1
ATOM 2281 O O . PRO B 1 150 ? -47.188 -73.625 -39.312 1 47.78 150 PRO B O 1
ATOM 2284 N N . GLN B 1 151 ? -48.281 -72.5 -37.906 1 47.16 151 GLN B N 1
ATOM 2285 C CA . GLN B 1 151 ? -49.5 -73.375 -37.906 1 47.16 151 GLN B CA 1
ATOM 2286 C C . GLN B 1 151 ? -50.281 -73.188 -39.219 1 47.16 151 GLN B C 1
ATOM 2288 O O . GLN B 1 151 ? -50.5 -72.062 -39.688 1 47.16 151 GLN B O 1
ATOM 2293 N N . GLY B 1 152 ? -50.188 -74.188 -40.125 1 43.84 152 GLY B N 1
ATOM 2294 C CA . GLY B 1 152 ? -50.906 -74.312 -41.375 1 43.84 152 GLY B CA 1
ATOM 2295 C C . GLY B 1 152 ? -52.406 -74.125 -41.219 1 43.84 152 GLY B C 1
ATOM 2296 O O . GLY B 1 152 ? -53 -74.5 -40.219 1 43.84 152 GLY B O 1
ATOM 2297 N N . THR B 1 153 ? -52.875 -72.938 -41.625 1 46.53 153 THR B N 1
ATOM 2298 C CA . THR B 1 153 ? -54.281 -72.562 -41.781 1 46.53 153 THR B CA 1
ATOM 2299 C C . THR B 1 153 ? -55.031 -73.688 -42.5 1 46.53 153 THR B C 1
ATOM 2301 O O . THR B 1 153 ? -54.688 -74 -43.625 1 46.53 153 THR B O 1
ATOM 2304 N N . THR B 1 154 ? -55.594 -74.688 -41.75 1 44.28 154 THR B N 1
ATOM 2305 C CA . THR B 1 154 ? -56.531 -75.688 -42.312 1 44.28 154 THR B CA 1
ATOM 2306 C C . THR B 1 154 ? -57.656 -74.938 -43.031 1 44.28 154 THR B C 1
ATOM 2308 O O . THR B 1 154 ? -58.25 -74 -42.531 1 44.28 154 THR B O 1
ATOM 2311 N N . GLY B 1 155 ? -57.812 -75.125 -44.375 1 40.81 155 GLY B N 1
ATOM 2312 C CA . GLY B 1 155 ? -58.875 -74.875 -45.344 1 40.81 155 GLY B CA 1
ATOM 2313 C C . GLY B 1 155 ? -60.25 -75.312 -44.844 1 40.81 155 GLY B C 1
ATOM 2314 O O . GLY B 1 155 ? -60.469 -76.5 -44.625 1 40.81 155 GLY B O 1
ATOM 2315 N N . ASN B 1 156 ? -61 -74.75 -43.875 1 29.66 156 ASN B N 1
ATOM 2316 C CA . ASN B 1 156 ? -62.406 -74.875 -44.188 1 29.66 156 ASN B CA 1
ATOM 2317 C C . ASN B 1 156 ? -62.781 -73.938 -45.375 1 29.66 156 ASN B C 1
ATOM 2319 O O . ASN B 1 156 ? -62.344 -72.812 -45.438 1 29.66 156 ASN B O 1
#

Sequence (312 aa):
MALASSKSGTNKTTGAAGKNRGIARLEGLVRSLSGGGGSISTYFSRISEEDIATSVSVKNAFSARLKQSREAPQIVTVQARGGETESEYVIVPIEEMNRLLEAQIEARQSDFVPITSKLKAATCEEPLPLVLPRKSGTTKAFRRRAVPAPQGTTGNMALASSKSGTNKTTGAAGKNRGIARLEGLVRSLSGGGGSISTYFSRISEEDIATSVSVKNAFSARLKQSREAPQIVTVQARGGETESEYVIVPIEEMNRLLEAQIEARQSDFVPITSKLKAATCEEPLPLVLPRKSGTTKAFRRRAVPAPQGTTGN

Radius of gyration: 38.24 Å; Cα contacts (8 Å, |Δi|>4): 295; chains: 2; bounding box: 131×112×81 Å

Solvent-accessible surface area (backbone atoms only — not comparable to full-atom values): 18452 Å² total; per-residue (Å²): 136,84,79,76,75,74,75,74,71,75,66,70,55,57,64,62,50,59,67,39,46,53,53,48,49,41,52,52,50,31,55,62,42,42,76,71,74,43,74,63,23,54,45,62,59,51,54,50,75,90,32,50,39,42,48,69,60,42,47,78,39,39,70,59,48,57,60,48,15,75,67,20,44,28,34,34,35,40,75,55,52,99,85,43,69,62,44,50,30,34,34,34,36,34,64,59,53,39,51,48,52,48,51,37,53,50,34,51,49,63,53,63,56,44,54,59,57,54,44,46,54,61,62,63,43,77,75,71,75,77,77,66,76,74,76,81,68,76,75,74,77,78,76,77,75,80,73,76,77,82,75,77,80,75,84,122,134,84,79,76,75,74,74,73,70,79,65,72,55,57,62,60,51,54,62,38,45,52,52,49,50,41,53,52,52,32,54,62,43,41,77,70,73,43,74,65,22,54,46,60,59,52,54,50,75,87,32,51,40,42,50,69,59,43,48,77,38,38,71,61,48,57,60,50,15,74,66,19,46,28,34,34,36,40,75,55,52,98,86,43,69,61,46,49,29,34,34,34,36,35,64,59,52,41,52,49,52,49,52,38,53,50,35,52,48,64,53,62,56,44,53,60,56,54,43,46,53,60,61,64,41,78,76,70,74,80,77,67,79,75,77,82,67,77,74,74,77,78,74,76,78,79,75,77,76,81,79,77,81,77,84,124

Organism: NCBI:txid2306993

pLDDT: mean 70.0, std 24.88, range [29.66, 98.69]

Nearest PDB structures (foldseek):
  8xa9-assembly2_B  TM=3.205E-01  e=2.801E+00  Homo sapiens
  5zyt-assembly4_D  TM=4.330E-01  e=5.033E+00  Homo sapiens
  3zkb-assembly8_M  TM=3.489E-01  e=7.439E+00  Mycobacterium tuberculosis
  8xa9-assembly2_B  TM=3.201E-01  e=2.216E+00  Homo sapiens
  5zyt-assembly4_D  TM=4.320E-01  e=4.871E+00  Homo sapiens

Secondary structure (DSSP, 8-state):
-------------HHHHHHHHHHHHHHHHHHHHHTTT-HHHHHHHT--GGGEEEHHHHHHTHHHHHHHTTTS-EEEEE---TTPPPEEEEEEEHHHHHHHHHHHHHHHHHTTS-HHHHHHHHHSSS------------------------------/-----------THHHHHHHHHHHHHHHHHHHHHHTTT-HHHHHHHT--GGGEEEHHHHHHTHHHHHHHTTTS-EEEEE---TTPPPEEEEEEEHHHHHHHHHHHHHHHHHTTS-HHHHHHHHHSS-------------------------------

Foldseek 3Di:
DDDPPPPPPPPCVVQVVVLVPVVVVLQVVLVVVVVVVDPLSVQANPDDPVLEDEPVVCVVCVVVNLVCLARHKHKYWYTDDPNRHIDIDIDHPVVSVVVVVVVVVVVVVVVPPPPVVVVVVVVPPDDPPPPDPDPPPPPPPPPPPPPPDPDPPPDD/DDPPPPPPPPPPVVQVVVLCPVVVVLQVVLVVVVVVVDPLSVQANPDDPVLEDEPVVCVVCVVVNLVCQARHKHKYWYTDDPNRHIDIDIDHPVVSVVVVVVVVVVVVVVVPPPVVVVVVVVVPPDDPPPPDPDPPPPPPPPPPPPPPDPPPPPDD